Protein 9FZJ (pdb70)

Foldseek 3Di:
DDDPVLVVQLVQLVVLCVVQPPQQCPVLDPADAFDDDPDVVVVLLVVLCVLQQLPAWKKWFQDPVRDIDIGDQDHCPPDPSSCRCVRRVLSVLVSLLVSVLSSQCSRPLNVPDDPQQNLLLSLQQSVVLSLLSQLVQADLVQQWRCRNRMIIGRDQDCHDVNSCVQPSSVLSNVVVVLVDDPSLSSLLSLLSSLDLPGPRRDPSVSSVVSNVSSLVSNVVVCVVPPPDPVCVCVSVVSVVSSVSSSVVVVVSLVSQVSCCVVPNNNDPVRCSSSPNDVD

Secondary structure (DSSP, 8-state):
---HHHHHHHHHHHHHHHHH--TT-TT--S---PPP---HHHHHHHHHHHHHHTS-EEEEEE-TTS-EEEE-PPP--SSGGGGTTHHHHHHHHHHHHHHHHHHHHH-HHHHTS-HHHHHHHHHHHHHHHHHHHHHHTEETTTTEEEETTEEEEE-----HHHHTTSHHHHHHHHHHHT---HHHHHHHHHHHHT-TTSTT-S-HHHHHHHHHHHHHHHHHHHHHH--SGGGTTHHHHHHHHHHHHHHHHHHHHHHHHHHHHHS----HHHHHHHT----

Radius of gyration: 19.49 Å; Cα contacts (8 Å, |Δi|>4): 329; chains: 1; bounding box: 46×58×52 Å

Nearest PDB structures (foldseek):
  7ax9-assembly1_A  TM=1.001E+00  e=7.226E-38  Homo sapiens
  1nrl-assembly1_A  TM=9.934E-01  e=4.412E-37  Homo sapiens
  8eqz-assembly1_A  TM=9.849E-01  e=5.053E-37  Homo sapiens
  7rio-assembly1_A  TM=9.964E-01  e=2.693E-36  Homo sapiens
  6hty-assembly1_A  TM=9.890E-01  e=5.308E-36  Homo sapiens

Sequence (279 aa):
GLTEEQRMMIRELMDAQMKTFDDTTFSSHFKNFRLPGVLSREEAAKWSSQVRKDLCSLKVSLQLRGEDGSVWNNYKPPADSGGKEIFSLLPHMMADMSSTYMFKGIIISFAKVVISYFRDLPIIEDQISLLKGAAFELCCQLRFNTVFNAETGTTWECGRLSYCCLEDTGGFQQLLLEEPMLKFHYMMLKKLQLHEEEYVVLMQAISLFSPDRPGVLQHHRVVDQLQEQFAITLKSYIECNRPQPAHRFLFLKIMAMMLTELRRSSINAQHTQQRLLRIQDIHPFATPLMQELFGITGSS

B-factor: mean 32.37, std 12.22, range [14.48, 87.11]

Organism: Homo sapiens (NCBI:txid9606)

Solvent-accessible surface area: 14428 Å² total; per-residue (Å²): 102,30,78,112,72,24,123,66,17,15,86,38,0,54,50,0,13,135,123,23,24,40,80,81,11,73,144,16,80,156,43,108,85,18,69,131,228,126,209,72,76,53,60,72,65,44,68,0,72,137,3,25,70,60,49,69,13,25,2,57,31,74,28,113,125,61,58,79,183,99,50,149,15,50,77,65,88,44,23,62,51,34,5,34,19,20,38,1,50,2,26,5,29,15,49,9,8,119,16,1,30,49,0,0,115,46,0,30,49,0,136,118,10,58,100,106,1,18,81,17,0,14,90,13,0,1,25,3,0,2,26,0,4,22,0,37,21,4,41,28,160,79,6,14,28,79,0,32,126,13,17,12,47,27,44,119,90,87,39,98,85,67,38,42,137,19,58,8,10,60,4,2,76,96,0,64,126,31,141,20,68,103,49,0,12,0,0,0,0,0,4,4,0,0,6,13,93,13,115,54,20,140,74,101,94,70,0,61,65,26,40,97,72,0,12,69,1,0,92,23,21,10,116,57,67,22,116,89,111,81,36,154,129,4,31,114,93,0,54,63,13,14,97,70,0,78,68,6,14,58,72,26,31,96,20,21,66,74,7,31,91,28,54,103,27,11,15,110,42,10,44,111,13,26,61,41,135,60,153

Structure (mmCIF, N/CA/C/O backbone):
data_9FZJ
#
_entry.id   9FZJ
#
_cell.length_a   91.520
_cell.length_b   91.520
_cell.length_c   85.700
_cell.angle_alpha   90.000
_cell.angle_beta   90.000
_cell.angle_gamma   90.000
#
_symmetry.space_group_name_H-M   'P 43 21 2'
#
loop_
_entity.id
_entity.type
_entity.pdbx_description
1 polymer 'Nuclear receptor subfamily 1 group I member 2'
2 non-polymer 1,2-ETHANEDIOL
3 non-polymer GLYCEROL
4 non-polymer 'ISOPROPYL ALCOHOL'
5 non-polymer '[2-(3,5-DI-TERT-BUTYL-4-HYDROXY-PHENYL)-1-(DIETHOXY-PHOSPHORYL)-VINYL]-PHOSPHONIC ACID DIETHLYL ESTER'
6 water water
#
loop_
_atom_site.group_PDB
_atom_site.id
_atom_site.type_symbol
_atom_site.label_atom_id
_atom_site.label_alt_id
_atom_site.label_comp_id
_atom_site.label_asym_id
_atom_site.label_entity_id
_atom_site.label_seq_id
_atom_site.pdbx_PDB_ins_code
_atom_site.Cartn_x
_atom_site.Cartn_y
_atom_site.Cartn_z
_atom_site.occupancy
_atom_site.B_iso_or_equiv
_atom_site.auth_seq_id
_atom_site.auth_comp_id
_atom_site.auth_asym_id
_atom_site.auth_atom_id
_atom_site.pdbx_PDB_model_num
ATOM 1 N N . GLY A 1 24 ? -5.70509 43.54377 10.92176 1.000 54.23892 142 GLY A N 1
ATOM 2 C CA . GLY A 1 24 ? -5.83185 43.63599 12.36477 1.000 53.66019 142 GLY A CA 1
ATOM 3 C C . GLY A 1 24 ? -6.28433 45.01096 12.81182 1.000 49.50315 142 GLY A C 1
ATOM 4 O O . GLY A 1 24 ? -6.30891 45.31876 14.00432 1.000 48.71443 142 GLY A O 1
ATOM 5 N N . LEU A 1 25 ? -6.63384 45.84994 11.84093 1.000 42.03744 143 LEU A N 1
ATOM 6 C CA . LEU A 1 25 ? -7.17786 47.15918 12.15565 1.000 36.36612 143 LEU A CA 1
ATOM 7 C C . LEU A 1 25 ? -8.61659 47.02513 12.63300 1.000 32.87370 143 LEU A C 1
ATOM 8 O O . LEU A 1 25 ? -9.36136 46.15057 12.18726 1.000 41.90516 143 LEU A O 1
ATOM 13 N N . THR A 1 26 ? -9.01043 47.90409 13.54818 1.000 33.47626 144 THR A N 1
ATOM 14 C CA . THR A 1 26 ? -10.41527 47.95970 13.89976 1.000 38.47951 144 THR A CA 1
ATOM 15 C C . THR A 1 26 ? -11.22094 48.50099 12.71967 1.000 46.30597 144 THR A C 1
ATOM 16 O O . THR A 1 26 ? -10.67741 49.02395 11.73788 1.000 39.08908 144 THR A O 1
ATOM 20 N N . GLU A 1 27 ? -12.54247 48.35276 12.81098 1.000 45.12271 145 GLU A N 1
ATOM 21 C CA . GLU A 1 27 ? -13.39851 48.90755 11.77055 1.000 47.82561 145 GLU A CA 1
ATOM 22 C C . GLU A 1 27 ? -13.27778 50.42460 11.72117 1.000 40.78349 145 GLU A C 1
ATOM 23 O O . GLU A 1 27 ? -13.28963 51.02217 10.63855 1.000 43.05468 145 GLU A O 1
ATOM 29 N N . GLU A 1 28 ? -13.14351 51.06245 12.88383 1.000 36.03606 146 GLU A N 1
ATOM 30 C CA . GLU A 1 28 ? -12.99497 52.51114 12.91272 1.000 41.07226 146 GLU A CA 1
ATOM 31 C C . GLU A 1 28 ? -11.67211 52.93780 12.29009 1.000 36.27760 146 GLU A C 1
ATOM 32 O O . GLU A 1 28 ? -11.61437 53.95699 11.59426 1.000 36.20124 146 GLU A O 1
ATOM 34 N N . GLN A 1 29 ? -10.60123 52.17403 12.52960 1.000 32.28940 147 GLN A N 1
ATOM 35 C CA . GLN A 1 29 ? -9.31516 52.49961 11.90996 1.000 29.47450 147 GLN A CA 1
ATOM 36 C C . GLN A 1 29 ? -9.36936 52.30655 10.40071 1.000 33.83051 147 GLN A C 1
ATOM 37 O O . GLN A 1 29 ? -8.79962 53.10576 9.64435 1.000 25.57560 147 GLN A O 1
ATOM 43 N N . ARG A 1 30 ? -10.04430 51.25060 9.94166 1.000 32.32911 148 ARG A N 1
ATOM 44 C CA . ARG A 1 30 ? -10.17518 51.03729 8.50435 1.000 31.63360 148 ARG A CA 1
ATOM 45 C C . ARG A 1 30 ? -10.97808 52.15693 7.85907 1.000 27.78814 148 ARG A C 1
ATOM 46 O O . ARG A 1 30 ? -10.61172 52.65878 6.78590 1.000 27.44398 148 ARG A O 1
ATOM 54 N N . MET A 1 31 ? -12.06623 52.57401 8.50866 1.000 32.19138 149 MET A N 1
ATOM 55 C CA A MET A 1 31 ? -12.86133 53.68747 8.00405 1.000 33.36608 149 MET A CA 1
ATOM 56 C C . MET A 1 31 ? -12.03834 54.97060 7.96135 1.000 28.82716 149 MET A C 1
ATOM 57 O O . MET A 1 31 ? -12.12241 55.74570 7.00167 1.000 29.68094 149 MET A O 1
ATOM 60 N N . MET A 1 32 ? -11.20493 55.18478 8.98099 1.000 27.39314 150 MET A N 1
ATOM 61 C CA . MET A 1 32 ? -10.37478 56.38136 9.05234 1.000 27.36950 150 MET A CA 1
ATOM 62 C C . MET A 1 32 ? -9.38180 56.44925 7.89148 1.000 23.79956 150 MET A C 1
ATOM 63 O O . MET A 1 32 ? -9.22470 57.50606 7.25947 1.000 22.77096 150 MET A O 1
ATOM 68 N N . ILE A 1 33 ? -8.69420 55.34209 7.60630 1.000 23.27199 151 ILE A N 1
ATOM 69 C CA . ILE A 1 33 ? -7.77861 55.31009 6.46559 1.000 20.33662 151 ILE A CA 1
ATOM 70 C C . ILE A 1 33 ? -8.54790 55.51752 5.17342 1.000 20.89645 151 ILE A C 1
ATOM 71 O O . ILE A 1 33 ? -8.10290 56.24116 4.27775 1.000 22.49976 151 ILE A O 1
ATOM 76 N N . ARG A 1 34 ? -9.71932 54.88969 5.06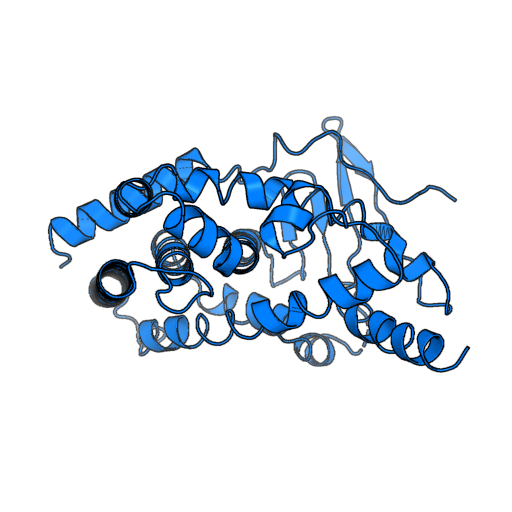229 1.000 23.08118 152 ARG A N 1
ATOM 77 C CA A ARG A 1 34 ? -10.53255 55.05765 3.86353 1.000 25.45487 152 ARG A CA 1
ATOM 78 C C . ARG A 1 34 ? -10.86830 56.51937 3.63525 1.000 21.86051 152 ARG A C 1
ATOM 79 O O . ARG A 1 34 ? -10.76730 57.01519 2.50660 1.000 24.19598 152 ARG A O 1
ATOM 82 N N . GLU A 1 35 ? -11.27066 57.22957 4.69368 1.000 22.33029 153 GLU A N 1
ATOM 83 C CA . GLU A 1 35 ? -11.64958 58.62582 4.51999 1.000 21.73305 153 GLU A CA 1
ATOM 84 C C . GLU A 1 35 ? -10.45320 59.47621 4.11810 1.000 22.26837 153 GLU A C 1
ATOM 85 O O . GLU A 1 35 ? -10.56312 60.34902 3.24421 1.000 22.26317 153 GLU A O 1
ATOM 91 N N . LEU A 1 36 ? -9.30306 59.24145 4.75264 1.000 21.47512 154 LEU A N 1
ATOM 92 C CA . LEU A 1 36 ? -8.10323 59.98680 4.39340 1.000 18.86230 154 LEU A CA 1
ATOM 93 C C . LEU A 1 36 ? -7.67771 59.70870 2.95610 1.000 18.69526 154 LEU A C 1
ATOM 94 O O . LEU A 1 36 ? -7.27116 60.63355 2.23791 1.000 19.43133 154 LEU A O 1
ATOM 99 N N . MET A 1 37 ? -7.71427 58.43425 2.53379 1.000 19.35748 155 MET A N 1
ATOM 100 C CA . MET A 1 37 ? -7.30544 58.09049 1.17360 1.000 17.37974 155 MET A CA 1
ATOM 101 C C . MET A 1 37 ? -8.27257 58.66898 0.15355 1.000 18.96631 155 MET A C 1
ATOM 102 O O . MET A 1 37 ? -7.85191 59.12393 -0.91757 1.000 19.64818 155 MET A O 1
ATOM 107 N N . ASP A 1 38 ? -9.56856 58.68446 0.48643 1.000 20.20785 156 ASP A N 1
ATOM 108 C CA . ASP A 1 38 ? -10.55231 59.34099 -0.36894 1.000 20.12858 156 ASP A CA 1
ATOM 109 C C . ASP A 1 38 ? -10.22692 60.81890 -0.53191 1.000 20.88233 156 ASP A C 1
ATOM 110 O O . ASP A 1 38 ? -10.25139 61.35822 -1.65064 1.000 21.11340 156 ASP A O 1
ATOM 115 N N . ALA A 1 39 ? -9.93617 61.49400 0.58604 1.000 20.98791 157 ALA A N 1
ATOM 116 C CA . ALA A 1 39 ? -9.60182 62.91023 0.54596 1.000 20.11346 157 ALA A CA 1
ATOM 117 C C . ALA A 1 39 ? -8.35854 63.15720 -0.29406 1.000 20.94237 157 ALA A C 1
ATOM 118 O O . ALA A 1 39 ? -8.32004 64.09647 -1.09630 1.000 20.31630 157 ALA A O 1
ATOM 120 N N . GLN A 1 40 ? -7.33660 62.31352 -0.13015 1.000 19.84737 158 GLN A N 1
ATOM 121 C CA . GLN A 1 40 ? -6.11598 62.44647 -0.91594 1.000 18.87880 158 GLN A CA 1
ATOM 122 C C . GLN A 1 40 ? -6.39819 62.27784 -2.40958 1.000 19.23304 158 GLN A C 1
ATOM 123 O O . GLN A 1 40 ? -5.94000 63.07978 -3.23466 1.000 19.71340 158 GLN A O 1
ATOM 129 N N . MET A 1 41 ? -7.13932 61.22030 -2.77029 1.000 18.91839 159 MET A N 1
ATOM 130 C CA . MET A 1 41 ? -7.45867 60.94839 -4.17118 1.000 19.42879 159 MET A CA 1
ATOM 131 C C . MET A 1 41 ? -8.21007 62.11835 -4.79361 1.000 17.78475 159 MET A C 1
ATOM 132 O O . MET A 1 41 ? -7.98399 62.47201 -5.96320 1.000 20.71581 159 MET A O 1
ATOM 137 N N . LYS A 1 42 ? -9.11600 62.72778 -4.02773 1.000 19.49749 160 LYS A N 1
ATOM 138 C CA . LYS A 1 42 ? -9.95243 63.79687 -4.55764 1.000 17.73677 160 LYS A CA 1
ATOM 139 C C . LYS A 1 42 ? -9.21269 65.11562 -4.70490 1.000 19.71873 160 LYS A C 1
ATOM 140 O O . LYS A 1 42 ? -9.63594 65.95818 -5.50395 1.000 23.96392 160 LYS A O 1
ATOM 146 N N . THR A 1 43 ? -8.11118 65.31584 -3.97441 1.000 18.81935 161 THR A N 1
ATOM 147 C CA . THR A 1 43 ? -7.53991 66.64362 -3.85238 1.000 18.14166 161 THR A CA 1
ATOM 148 C C . THR A 1 43 ? -6.06473 66.73410 -4.19665 1.000 18.22473 161 THR A C 1
ATOM 149 O O . THR A 1 43 ? -5.50780 67.83377 -4.11277 1.000 21.04358 161 THR A O 1
ATOM 153 N N . PHE A 1 44 ? -5.42562 65.63363 -4.57276 1.000 18.62083 162 PHE A N 1
ATOM 154 C CA . PHE A 1 44 ? -4.00635 65.63557 -4.94263 1.000 20.12911 162 PHE A CA 1
ATOM 155 C C . PHE A 1 44 ? -3.95142 65.32951 -6.43471 1.000 20.20708 162 PHE A C 1
ATOM 156 O O . PHE A 1 44 ? -4.08962 64.17920 -6.84972 1.000 22.64505 162 PHE A O 1
ATOM 164 N N . ASP A 1 45 ? -3.76835 66.37605 -7.23253 1.000 24.40671 163 ASP A N 1
ATOM 165 C CA A ASP A 1 45 ? -3.55409 66.28779 -8.67169 0.636 29.97120 163 ASP A CA 1
ATOM 166 C CA B ASP A 1 45 ? -3.57173 66.16843 -8.66826 0.364 29.88728 163 ASP A CA 1
ATOM 167 C C . ASP A 1 45 ? -2.10931 65.83530 -8.89473 1.000 20.92372 163 ASP A C 1
ATOM 168 O O . ASP A 1 45 ? -1.22766 66.68729 -8.99364 1.000 23.77741 163 ASP A O 1
ATOM 177 N N . THR A 1 46 ? -1.86155 64.52503 -8.96813 1.000 22.56097 164 THR A N 1
ATOM 178 C CA . THR A 1 46 ? -0.48883 64.03824 -8.98660 1.000 23.51582 164 THR A CA 1
ATOM 179 C C . THR A 1 46 ? 0.20925 64.30963 -10.30692 1.000 22.91589 164 THR A C 1
ATOM 180 O O . THR A 1 46 ? 1.44079 64.22120 -10.36157 1.000 27.79365 164 THR A O 1
ATOM 184 N N . THR A 1 47 ? -0.54092 64.61741 -11.36249 1.000 22.02975 165 THR A N 1
ATOM 185 C CA . THR A 1 47 ? 0.05027 65.01821 -12.63445 1.000 21.26324 165 THR A CA 1
ATOM 186 C C . THR A 1 47 ? 0.19795 66.52159 -12.76855 1.000 24.38240 165 THR A C 1
ATOM 187 O O . THR A 1 47 ? 0.73245 66.98316 -13.78657 1.000 26.19942 165 THR A O 1
ATOM 191 N N . PHE A 1 48 ? -0.28666 67.29461 -11.79465 1.000 22.46240 166 PHE A N 1
ATOM 192 C CA . PHE A 1 48 ? -0.19143 68.75078 -11.82976 1.000 21.90286 166 PHE A CA 1
ATOM 193 C C . PHE A 1 48 ? -0.84257 69.32155 -13.08732 1.000 24.04975 166 PHE A C 1
ATOM 194 O O . PHE A 1 48 ? -0.45229 70.39065 -13.56792 1.000 23.97455 166 PHE A O 1
ATOM 202 N N . SER A 1 49 ? -1.86460 68.62647 -13.59941 1.000 23.90950 167 SER A N 1
ATOM 203 C CA A SER A 1 49 ? -2.46832 69.01452 -14.87219 0.598 27.95125 167 SER A CA 1
ATOM 204 C CA B SER A 1 49 ? -2.46266 69.01583 -14.87350 0.402 27.95742 167 SER A CA 1
ATOM 205 C C . SER A 1 49 ? -3.13392 70.37991 -14.80215 1.000 28.33584 167 SER A C 1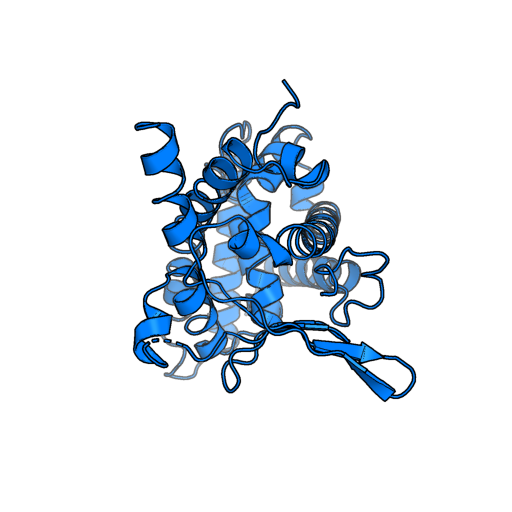
ATOM 206 O O . SER A 1 49 ? -3.21458 71.08091 -15.81988 1.000 31.54341 167 SER A O 1
ATOM 211 N N . HIS A 1 50 ? -3.63320 70.77383 -13.63163 1.000 24.56735 168 HIS A N 1
ATOM 212 C CA . HIS A 1 50 ? -4.34442 72.03793 -13.49676 1.000 29.23041 168 HIS A CA 1
ATOM 213 C C . HIS A 1 50 ? -3.48862 73.14864 -12.91418 1.000 29.02523 168 HIS A C 1
ATOM 214 O O . HIS A 1 50 ? -4.02432 74.19940 -12.55328 1.000 32.90959 168 HIS A O 1
ATOM 221 N N . PHE A 1 51 ? -2.17668 72.95306 -12.82034 1.000 25.22271 169 PHE A N 1
ATOM 222 C CA . PHE A 1 51 ? -1.25872 74.02414 -12.44998 1.000 23.71090 169 PHE A CA 1
ATOM 223 C C . PHE A 1 51 ? -0.90355 74.77276 -13.72451 1.000 28.43858 169 PHE A C 1
ATOM 224 O O . PHE A 1 51 ? -0.14234 74.26720 -14.55799 1.000 28.59428 169 PHE A O 1
ATOM 232 N N . LYS A 1 52 ? -1.45964 75.97104 -13.87856 1.000 32.72824 170 LYS A N 1
ATOM 233 C CA . LYS A 1 52 ? -1.31715 76.74044 -15.10548 1.000 35.90107 170 LYS A CA 1
ATOM 234 C C . LYS A 1 52 ? -1.17291 78.21490 -14.76522 1.000 31.71287 170 LYS A C 1
ATOM 235 O O . LYS A 1 52 ? -1.36105 78.63673 -13.61680 1.000 36.92787 170 LYS A O 1
ATOM 238 N N . ASN A 1 53 ? -0.82704 78.99466 -15.79150 1.000 36.17232 171 ASN A N 1
ATOM 239 C CA . ASN A 1 53 ? -0.75023 80.45381 -15.70934 1.000 42.37469 171 ASN A CA 1
ATOM 240 C C . ASN A 1 53 ? 0.20661 80.91091 -14.61708 1.000 36.90981 171 ASN A C 1
ATOM 241 O O . ASN A 1 53 ? 0.00363 81.94738 -13.97886 1.000 38.46918 171 ASN A O 1
ATOM 246 N N . PHE A 1 54 ? 1.25525 80.13738 -14.39150 1.000 27.42112 172 PHE A N 1
ATOM 247 C CA . PHE A 1 54 ? 2.24078 80.49324 -13.38800 1.000 22.56012 172 PHE A CA 1
ATOM 248 C C . PHE A 1 54 ? 3.29742 81.41418 -13.98846 1.000 24.60208 172 PHE A C 1
ATOM 249 O O . PHE A 1 54 ? 3.49632 81.46899 -15.20513 1.000 28.41840 172 PHE A O 1
ATOM 257 N N . ARG A 1 55 ? 3.97803 82.13651 -13.11178 1.000 22.70438 173 ARG A N 1
ATOM 258 C CA . ARG A 1 55 ? 5.06655 82.99170 -13.54439 1.000 24.66946 173 ARG A CA 1
ATOM 259 C C . ARG A 1 55 ? 6.33922 82.18259 -13.78259 1.000 27.22080 173 ARG A C 1
ATOM 260 O O . ARG A 1 55 ? 6.52781 81.08924 -13.24687 1.000 24.44077 173 ARG A O 1
ATOM 268 N N . LEU A 1 56 ? 7.21679 82.73037 -14.60725 1.000 25.40317 174 LEU A N 1
ATOM 269 C CA . LEU A 1 56 ? 8.49537 82.11038 -14.90642 1.000 25.50537 174 LEU A CA 1
ATOM 270 C C . LEU A 1 56 ? 9.59290 83.16267 -14.84918 1.000 29.41206 174 LEU A C 1
ATOM 271 O O . LEU A 1 56 ? 9.32639 84.36024 -14.99582 1.000 31.36447 174 LEU A O 1
ATOM 276 N N . PRO A 1 57 ? 10.83077 82.74654 -14.59826 1.000 25.04763 175 PRO A N 1
ATOM 277 C CA . PRO A 1 57 ? 11.93325 83.71423 -14.57227 1.000 29.63576 175 PRO A CA 1
ATOM 278 C C . PRO A 1 57 ? 12.04886 84.45318 -15.89435 1.000 40.06854 175 PRO A C 1
ATOM 279 O O . PRO A 1 57 ? 11.74749 83.91637 -16.96533 1.000 34.82228 175 PRO A O 1
ATOM 283 N N . GLY A 1 58 ? 12.48018 85.70878 -15.80194 1.000 42.15603 176 GLY A N 1
ATOM 284 C CA . GLY A 1 58 ? 12.63537 86.52320 -16.98715 1.000 46.20601 176 GLY A CA 1
ATOM 285 C C . GLY A 1 58 ? 13.63058 85.92998 -17.96275 1.000 43.45967 176 GLY A C 1
ATOM 286 O O . GLY A 1 58 ? 14.51468 85.14205 -17.60801 1.000 37.26003 176 GLY A O 1
ATOM 287 N N . VAL A 1 59 ? 13.45548 86.30696 -19.21647 1.000 48.63887 177 VAL A N 1
ATOM 288 C CA . VAL A 1 59 ? 14.38198 85.96394 -20.28647 1.000 51.66530 177 VAL A CA 1
ATOM 289 C C . VAL A 1 59 ? 15.39161 87.09380 -20.43077 1.000 52.83378 177 VAL A C 1
ATOM 290 O O . VAL A 1 59 ? 15.04472 88.27522 -20.30393 1.000 52.88688 177 VAL A O 1
ATOM 294 N N . LEU A 1 60 ? 16.64795 86.72613 -20.67824 1.000 51.07498 178 LEU A N 1
ATOM 295 C CA . LEU A 1 60 ? 17.75475 87.67799 -20.81781 1.000 49.61498 178 LEU A CA 1
ATOM 296 C C . LEU A 1 60 ? 17.85910 88.62834 -19.62592 1.000 58.26702 178 LEU A C 1
ATOM 297 O O . LEU A 1 60 ? 18.07071 89.82850 -19.80005 1.000 49.04805 178 LEU A O 1
ATOM 302 N N . SER A 1 74 ? 23.93295 100.26601 3.68573 1.000 62.77103 192 SER A N 1
ATOM 303 C CA . SER A 1 74 ? 23.47131 100.30419 5.07092 1.000 73.27649 192 SER A CA 1
ATOM 304 C C . SER A 1 74 ? 24.25014 99.31399 5.94116 1.000 77.18248 192 SER A C 1
ATOM 305 O O . SER A 1 74 ? 25.30935 98.82553 5.54250 1.000 79.90150 192 SER A O 1
ATOM 308 N N . ARG A 1 75 ? 23.72434 99.02880 7.13404 1.000 68.08627 193 ARG A N 1
ATOM 309 C CA . ARG A 1 75 ? 24.35620 98.08060 8.04617 1.000 66.77841 193 ARG A CA 1
ATOM 310 C C . ARG A 1 75 ? 23.34566 97.04508 8.52074 1.000 65.70032 193 ARG A C 1
ATOM 311 O O . ARG A 1 75 ? 23.57707 95.83675 8.39970 1.000 62.93232 193 ARG A O 1
ATOM 315 N N . GLU A 1 76 ? 22.22827 97.51248 9.08006 1.000 63.96897 194 GLU A N 1
ATOM 316 C CA . GLU A 1 76 ? 21.13523 96.60524 9.40859 1.000 64.40034 194 GLU A CA 1
ATOM 317 C C . GLU A 1 76 ? 20.63851 95.89179 8.15728 1.000 63.55863 194 GLU A C 1
ATOM 318 O O . GLU A 1 76 ? 20.48904 94.66417 8.14291 1.000 59.40309 194 GLU A O 1
ATOM 320 N N . GLU A 1 77 ? 20.40840 96.65042 7.08198 1.000 64.66802 195 GLU A N 1
ATOM 321 C CA . GLU A 1 77 ? 19.89627 96.06528 5.84801 1.000 65.57471 195 GLU A CA 1
ATOM 322 C C . GLU A 1 77 ? 20.91031 95.13638 5.19032 1.000 63.00330 195 GLU A C 1
ATOM 323 O O . GLU A 1 77 ? 20.52194 94.12286 4.59977 1.000 58.15758 195 GLU A O 1
ATOM 329 N N . ALA A 1 78 ? 22.20428 95.45222 5.27903 1.000 59.13569 196 ALA A N 1
ATOM 330 C CA . ALA A 1 78 ? 23.20315 94.57787 4.67433 1.000 56.57889 196 ALA A CA 1
ATOM 331 C C . ALA A 1 78 ? 23.30344 93.25075 5.41314 1.000 56.76279 196 ALA A C 1
ATOM 332 O O . ALA A 1 78 ? 23.57654 92.21658 4.79205 1.000 53.29395 196 ALA A O 1
ATOM 334 N N . ALA A 1 79 ? 23.09278 93.25827 6.73292 1.000 56.27285 197 ALA A N 1
ATOM 335 C CA . ALA A 1 79 ? 23.05006 92.00574 7.48008 1.000 51.81983 197 ALA A CA 1
ATOM 336 C C . ALA A 1 79 ? 21.81488 91.18947 7.12408 1.000 47.71317 197 ALA A C 1
ATOM 337 O O . ALA A 1 79 ? 21.87232 89.95409 7.11314 1.000 46.57772 197 ALA A O 1
ATOM 339 N N . LYS A 1 80 ? 20.69412 91.85839 6.84286 1.000 47.62295 198 LYS A N 1
ATOM 340 C CA . LYS A 1 80 ? 19.50165 91.14543 6.39955 1.000 49.97773 198 LYS A CA 1
ATOM 341 C C . LYS A 1 80 ? 19.74165 90.46516 5.05916 1.000 48.98392 198 LYS A C 1
ATOM 342 O O . LYS A 1 80 ? 19.34492 89.31042 4.85962 1.000 40.00851 198 LYS A O 1
ATOM 348 N N . TRP A 1 81 ? 20.40579 91.16148 4.13391 1.000 45.74799 199 TRP A N 1
ATOM 349 C CA . TRP A 1 81 ? 20.69347 90.57411 2.82978 1.000 43.78029 199 TRP A CA 1
ATOM 350 C C . TRP A 1 81 ? 21.63905 89.38919 2.94888 1.000 39.50837 199 TRP A C 1
ATOM 351 O O . TRP A 1 81 ? 21.47886 88.39106 2.23874 1.000 35.96902 199 TRP A O 1
ATOM 362 N N . SER A 1 82 ? 22.63425 89.47438 3.83288 1.000 36.32453 200 SER A N 1
ATOM 363 C CA A SER A 1 82 ? 23.55086 88.35287 4.00541 0.351 40.66691 200 SER A CA 1
ATOM 364 C CA B SER A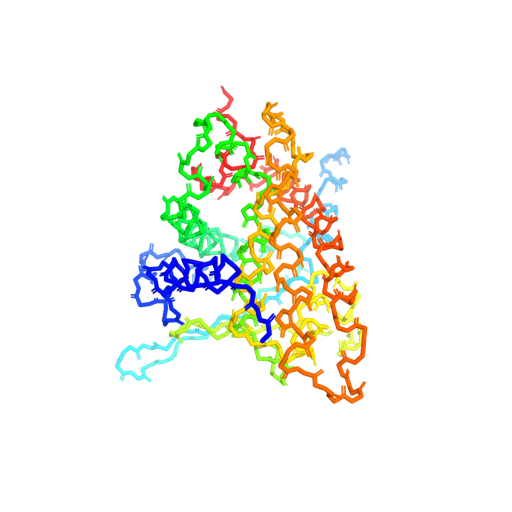 1 82 ? 23.55056 88.35178 4.00429 0.649 40.60824 200 SER A CA 1
ATOM 365 C C . SER A 1 82 ? 22.82008 87.12374 4.53131 1.000 41.32199 200 SER A C 1
ATOM 366 O O . SER A 1 82 ? 23.12740 85.99263 4.13921 1.000 36.79431 200 SER A O 1
ATOM 371 N N . GLN A 1 83 ? 21.84889 87.32279 5.42193 1.000 38.56802 201 GLN A N 1
ATOM 372 C CA . GLN A 1 83 ? 21.10404 86.17642 5.92924 1.000 33.74301 201 GLN A CA 1
ATOM 373 C C . GLN A 1 83 ? 20.19753 85.59975 4.84952 1.000 34.14941 201 GLN A C 1
ATOM 374 O O . GLN A 1 83 ? 20.12301 84.37700 4.68464 1.000 33.14685 201 GLN A O 1
ATOM 380 N N . VAL A 1 84 ? 19.53265 86.46369 4.08355 1.000 34.43627 202 VAL A N 1
ATOM 381 C CA . VAL A 1 84 ? 18.64341 85.98600 3.02451 1.000 27.72733 202 VAL A CA 1
ATOM 382 C C . VAL A 1 84 ? 19.42274 85.19836 1.97621 1.000 38.90590 202 VAL A C 1
ATOM 383 O O . VAL A 1 84 ? 18.91847 84.22069 1.40978 1.000 32.80487 202 VAL A O 1
ATOM 387 N N . ARG A 1 85 ? 20.66419 85.60643 1.69495 1.000 31.89652 203 ARG A N 1
ATOM 388 C CA . ARG A 1 85 ? 21.48788 84.81862 0.78564 1.000 29.12187 203 ARG A CA 1
ATOM 389 C C . ARG A 1 85 ? 21.71271 83.41602 1.33784 1.000 32.12073 203 ARG A C 1
ATOM 390 O O . ARG A 1 85 ? 21.65034 82.42944 0.59527 1.000 35.07944 203 ARG A O 1
ATOM 398 N N . LYS A 1 86 ? 21.94967 83.30518 2.64717 1.000 34.66981 204 LYS A N 1
ATOM 399 C CA . LYS A 1 86 ? 22.11769 81.99085 3.25776 1.000 33.44789 204 LYS A CA 1
ATOM 400 C C . LYS A 1 86 ? 20.80812 81.21203 3.27314 1.000 34.52976 204 LYS A C 1
ATOM 401 O O . LYS A 1 86 ? 20.82290 79.97705 3.19409 1.000 35.22207 204 LYS A O 1
ATOM 407 N N . ASP A 1 87 ? 19.67581 81.91338 3.37775 1.000 32.52808 205 ASP A N 1
ATOM 408 C CA . ASP A 1 87 ? 18.37698 81.24927 3.37684 1.000 28.45578 205 ASP A CA 1
ATOM 409 C C . ASP A 1 87 ? 18.07295 80.57768 2.04528 1.000 34.06374 205 ASP A C 1
ATOM 410 O O . ASP A 1 87 ? 17.26505 79.64342 2.01155 1.000 32.31015 205 ASP A O 1
ATOM 415 N N . LEU A 1 88 ? 18.70913 81.02087 0.95319 1.000 29.92448 206 LEU A N 1
ATOM 416 C CA . LEU A 1 88 ? 18.36963 80.56717 -0.38862 1.000 29.18529 206 LEU A CA 1
ATOM 417 C C . LEU A 1 88 ? 19.46759 79.79230 -1.09733 1.000 35.19430 206 LEU A C 1
ATOM 418 O O . LEU A 1 88 ? 19.15328 79.01491 -2.00764 1.000 33.17230 206 LEU A O 1
ATOM 423 N N . CYS A 1 89 ? 20.73421 79.96015 -0.70905 1.000 34.97299 207 CYS A N 1
ATOM 424 C CA . CYS A 1 89 ? 21.82559 79.50730 -1.56929 1.000 37.18868 207 CYS A CA 1
ATOM 425 C C . CYS A 1 89 ? 21.89709 77.98909 -1.67325 1.000 43.61444 207 CYS A C 1
ATOM 426 O O . CYS A 1 89 ? 22.38986 77.46774 -2.67964 1.000 37.14225 207 CYS A O 1
ATOM 429 N N . SER A 1 90 ? 21.42144 77.26133 -0.66388 1.000 37.50358 208 SER A N 1
ATOM 430 C CA . SER A 1 90 ? 21.46955 75.80549 -0.69108 1.000 41.31282 208 SER A CA 1
ATOM 431 C C . SER A 1 90 ? 20.14288 75.18448 -1.09800 1.000 38.86982 208 SER A C 1
ATOM 432 O O . SER A 1 90 ? 19.98738 73.96432 -0.99236 1.000 40.82146 208 SER A O 1
ATOM 435 N N . LEU A 1 91 ? 19.19615 75.99291 -1.57983 1.000 31.98111 209 LEU A N 1
ATOM 436 C CA . LEU A 1 91 ? 17.88552 75.52616 -2.01811 1.000 30.66355 209 LEU A CA 1
ATOM 437 C C . LEU A 1 91 ? 17.68044 75.68202 -3.52085 1.000 34.46532 209 LEU A C 1
ATOM 438 O O . LEU A 1 91 ? 16.54062 75.62229 -3.99373 1.000 33.66232 209 LEU A O 1
ATOM 443 N N . LYS A 1 92 ? 18.75654 75.87582 -4.28083 1.000 34.55334 210 LYS A N 1
ATOM 444 C CA . LYS A 1 92 ? 18.62856 76.18721 -5.69966 1.000 34.52549 210 LYS A CA 1
ATOM 445 C C . LYS A 1 92 ? 18.22650 74.95820 -6.50687 1.000 31.01456 210 LYS A C 1
ATOM 446 O O . LYS A 1 92 ? 18.72153 73.85219 -6.27203 1.000 30.27892 210 LYS A O 1
ATOM 452 N N . VAL A 1 93 ? 17.32537 75.16494 -7.47515 1.000 29.63464 211 VAL A N 1
ATOM 453 C CA . VAL A 1 93 ? 16.93736 74.13261 -8.42983 1.000 24.10128 211 VAL A CA 1
ATOM 454 C C . VAL A 1 93 ? 16.89441 74.73063 -9.82636 1.000 24.41208 211 VAL A C 1
ATOM 455 O O . VAL A 1 93 ? 16.62922 75.92106 -10.00923 1.000 27.69870 211 VAL A O 1
ATOM 459 N N . SER A 1 94 ? 17.14489 73.88172 -10.80737 1.000 23.32345 212 SER A N 1
ATOM 460 C CA . SER A 1 94 ? 16.81985 74.17518 -12.18964 1.000 28.54002 212 SER A CA 1
ATOM 461 C C . SER A 1 94 ? 15.39210 73.73445 -12.47088 1.000 30.03613 212 SER A C 1
ATOM 462 O O . SER A 1 94 ? 14.80655 72.92662 -11.74441 1.000 26.60833 212 SER A O 1
ATOM 465 N N . LEU A 1 95 ? 14.83619 74.25763 -13.55552 1.000 23.41585 213 LEU A N 1
ATOM 466 C CA . LEU A 1 95 ? 13.44214 74.02827 -13.88640 1.000 23.14696 213 LEU A CA 1
ATOM 467 C C . LEU A 1 95 ? 13.36634 73.49883 -15.31113 1.000 30.18310 213 LEU A C 1
ATOM 468 O O . LEU A 1 95 ? 14.03630 74.02713 -16.20742 1.000 29.19483 213 LEU A O 1
ATOM 473 N N . GLN A 1 96 ? 12.57916 72.44715 -15.51904 1.000 22.75302 214 GLN A N 1
ATOM 474 C CA . GLN A 1 96 ? 12.31515 71.93287 -16.85521 1.000 26.46538 214 GLN A CA 1
ATOM 475 C C . GLN A 1 96 ? 10.81171 71.90194 -17.08733 1.000 25.37191 214 GLN A C 1
ATOM 476 O O . GLN A 1 96 ? 10.05678 71.46274 -16.21086 1.000 25.90663 214 GLN A O 1
ATOM 482 N N . LEU A 1 97 ? 10.37417 72.39071 -18.25319 1.000 23.16205 215 LEU A N 1
ATOM 483 C CA A LEU A 1 97 ? 8.96713 72.35356 -18.64975 0.881 23.03808 215 LEU A CA 1
ATOM 484 C C . LEU A 1 97 ? 8.83106 71.58715 -19.95226 1.000 30.73983 215 LEU A C 1
ATOM 485 O O . LEU A 1 97 ? 9.35729 72.01574 -20.99201 1.000 25.47006 215 LEU A O 1
ATOM 490 N N . ARG A 1 98 ? 8.08947 70.48652 -19.91043 1.000 24.94416 216 ARG A N 1
ATOM 491 C CA A ARG A 1 98 ? 7.88108 69.64440 -21.07884 0.858 23.22145 216 ARG A CA 1
ATOM 492 C C . ARG A 1 98 ? 6.54420 69.99900 -21.71055 1.000 36.28989 216 ARG A C 1
ATOM 493 O O . ARG A 1 98 ? 5.49279 69.83591 -21.08057 1.000 39.81420 216 ARG A O 1
ATOM 501 N N . GLY A 1 99 ? 6.57866 70.47189 -22.95505 1.000 28.94186 217 GLY A N 1
ATOM 502 C CA . GLY A 1 99 ? 5.35717 70.88695 -23.60332 1.000 32.96067 217 GLY A CA 1
ATOM 503 C C . GLY A 1 99 ? 4.53591 69.70639 -24.08645 1.000 32.62834 217 GLY A C 1
ATOM 504 O O . GLY A 1 99 ? 5.05157 68.61986 -24.34723 1.000 32.30524 217 GLY A O 1
ATOM 505 N N . GLU A 1 100 ? 3.22472 69.93312 -24.19848 1.000 41.65642 218 GLU A N 1
ATOM 506 C CA . GLU A 1 100 ? 2.35340 68.91296 -24.77107 1.000 48.72316 218 GLU A CA 1
ATOM 507 C C . GLU A 1 100 ? 2.80734 68.52111 -26.17287 1.000 53.58601 218 GLU A C 1
ATOM 508 O O . GLU A 1 100 ? 2.62892 67.36978 -26.58640 1.000 47.11916 218 GLU A O 1
ATOM 511 N N . ASP A 1 101 ? 3.41672 69.45125 -26.90603 1.000 48.53733 219 ASP A N 1
ATOM 512 C CA . ASP A 1 101 ? 3.87785 69.16851 -28.25803 1.000 41.99362 219 ASP A CA 1
ATOM 513 C C . ASP A 1 101 ? 5.19024 68.39771 -28.30009 1.000 44.72691 219 ASP A C 1
ATOM 514 O O . ASP A 1 101 ? 5.62568 68.01973 -29.38995 1.000 50.66767 219 ASP A O 1
ATOM 519 N N . GLY A 1 102 ? 5.81962 68.12837 -27.15933 1.000 37.95752 220 GLY A N 1
ATOM 520 C CA . GLY A 1 102 ? 7.11199 67.47646 -27.14864 1.000 37.99737 220 GLY A CA 1
ATOM 521 C C . GLY A 1 102 ? 8.28743 68.42454 -27.06847 1.000 32.27592 220 GLY A C 1
ATOM 522 O O . GLY A 1 102 ? 9.43278 67.96522 -26.98165 1.000 35.85309 220 GLY A O 1
ATOM 523 N N . SER A 1 103 ? 8.03884 69.72689 -27.07766 1.000 29.87479 221 SER A N 1
ATOM 524 C CA . SER A 1 103 ? 9.11809 70.67342 -26.85614 1.000 29.47718 221 SER A CA 1
ATOM 525 C C . SER A 1 103 ? 9.55123 70.64324 -25.39255 1.000 29.59513 221 SER A C 1
ATOM 526 O O . SER A 1 103 ? 8.81970 70.18309 -24.50867 1.000 28.69692 221 SER A O 1
ATOM 529 N N . VAL A 1 104 ? 10.76490 71.12377 -25.13711 1.000 23.97234 222 VAL A N 1
ATOM 530 C CA . VAL A 1 104 ? 11.31029 71.17998 -23.78332 1.000 27.05410 222 VAL A CA 1
ATOM 531 C C . VAL A 1 104 ? 11.96378 72.53301 -23.54799 1.000 27.82637 222 VAL A C 1
ATOM 532 O O . VAL A 1 104 ? 12.85545 72.93607 -24.30397 1.000 26.53226 222 VAL A O 1
ATOM 536 N N . TRP A 1 105 ? 11.53821 73.21857 -22.48693 1.000 23.29832 223 TRP A N 1
ATOM 537 C CA . TRP A 1 105 ? 12.22799 74.38944 -21.96877 1.000 22.77158 223 TRP A CA 1
ATOM 538 C C . TRP A 1 105 ? 12.99459 74.01852 -20.70916 1.000 31.30666 223 TRP A C 1
ATOM 539 O O . TRP A 1 105 ? 12.45218 73.34525 -19.82541 1.000 26.84331 223 TRP A O 1
ATOM 550 N N . ASN A 1 106 ? 14.23723 74.49294 -20.60393 1.000 23.22614 224 ASN A N 1
ATOM 551 C CA A ASN A 1 106 ? 15.06589 74.28134 -19.41732 0.552 25.59232 224 ASN A CA 1
ATOM 552 C CA B ASN A 1 106 ? 15.03242 74.28889 -19.40467 0.448 25.64403 224 ASN A CA 1
ATOM 553 C C . ASN A 1 106 ? 15.58126 75.61960 -18.90680 1.000 30.40072 224 ASN A C 1
ATOM 554 O O . ASN A 1 106 ? 16.07696 76.43387 -19.69309 1.000 25.00913 224 ASN A O 1
ATOM 563 N N . TYR A 1 107 ? 15.48793 75.84049 -17.59013 1.000 20.92377 225 TYR A N 1
ATOM 564 C CA . TYR A 1 107 ? 15.99742 77.06189 -16.96335 1.000 22.59566 225 TYR A CA 1
ATOM 565 C C . TYR A 1 107 ? 17.05458 76.70391 -15.94031 1.000 29.07831 225 TYR A C 1
ATOM 566 O O . TYR A 1 107 ? 16.78566 75.92587 -15.01922 1.000 27.00847 225 TYR A O 1
ATOM 575 N N . LYS A 1 108 ? 18.24333 77.29271 -16.08976 1.000 24.97520 226 LYS A N 1
ATOM 576 C CA . LYS A 1 108 ? 19.29383 77.17590 -15.09724 1.000 27.20880 226 LYS A CA 1
ATOM 577 C C . LYS A 1 108 ? 19.43271 78.49744 -14.36432 1.000 32.08359 226 LYS A C 1
ATOM 578 O O . LYS A 1 108 ? 19.58564 79.54087 -15.01348 1.000 27.81410 226 LYS A O 1
ATOM 584 N N . PRO A 1 109 ? 19.36424 78.50425 -13.03556 1.000 28.20373 227 PRO A N 1
ATOM 585 C CA . PRO A 1 109 ? 19.35036 79.76293 -12.28884 1.000 27.07323 227 PRO A CA 1
ATOM 586 C C . PRO A 1 109 ? 20.71208 80.42942 -12.30300 1.000 27.84048 227 PRO A C 1
ATOM 587 O O . PRO A 1 109 ? 21.73428 79.76513 -12.52799 1.000 30.76360 227 PRO A O 1
ATOM 591 N N . PRO A 1 110 ? 20.76292 81.73655 -12.06496 1.000 27.38226 228 PRO A N 1
ATOM 592 C CA . PRO A 1 110 ? 22.05154 82.43360 -12.01676 1.000 31.03904 228 PRO A CA 1
ATOM 593 C C . PRO A 1 110 ? 22.81042 82.10580 -10.74437 1.000 39.73639 228 PRO A C 1
ATOM 594 O O . PRO A 1 110 ? 22.24385 81.66369 -9.74480 1.000 40.27625 228 PRO A O 1
ATOM 598 N N . ALA A 1 111 ? 24.11771 82.33514 -10.78941 1.000 42.79421 229 ALA A N 1
ATOM 599 C CA . ALA A 1 111 ? 24.89010 82.23963 -9.56219 1.000 49.66530 229 ALA A CA 1
ATOM 600 C C . ALA A 1 111 ? 24.66872 83.48593 -8.71105 1.000 42.77118 229 ALA A C 1
ATOM 601 O O . ALA A 1 111 ? 24.27756 84.54880 -9.20557 1.000 41.27183 229 ALA A O 1
ATOM 603 N N . ASP A 1 112 ? 24.90535 83.34151 -7.41046 1.000 41.88360 230 ASP A N 1
ATOM 604 C CA . ASP A 1 112 ? 24.78770 84.47443 -6.49998 1.000 51.57778 230 ASP A CA 1
ATOM 605 C C . ASP A 1 112 ? 25.91254 85.45869 -6.79914 1.000 52.83088 230 ASP A C 1
ATOM 606 O O . ASP A 1 112 ? 27.08957 85.15741 -6.57905 1.000 57.58631 230 ASP A O 1
ATOM 611 N N . SER A 1 113 ? 25.55295 86.62872 -7.32278 1.000 54.28278 231 SER A N 1
ATOM 612 C CA . SER A 1 113 ? 26.50615 87.69466 -7.60309 1.000 53.68777 231 SER A CA 1
ATOM 613 C C . SER A 1 113 ? 26.19346 88.93844 -6.77619 1.000 63.87400 231 SER A C 1
ATOM 614 O O . SER A 1 113 ? 26.45381 90.06361 -7.20875 1.000 64.64613 231 SER A O 1
ATOM 616 N N . GLY A 1 114 ? 25.61776 88.74344 -5.58937 1.000 55.76180 232 GLY A N 1
ATOM 617 C CA . GLY A 1 114 ? 25.34463 89.82860 -4.66989 1.000 51.41717 232 GLY A CA 1
ATOM 618 C C . GLY A 1 114 ? 24.13781 90.67897 -4.99358 1.000 61.42665 232 GLY A C 1
ATOM 619 O O . GLY A 1 114 ? 23.92684 91.69887 -4.32601 1.000 65.47556 232 GLY A O 1
ATOM 620 N N . GLY A 1 115 ? 23.33203 90.29685 -5.98361 1.000 50.30004 233 GLY A N 1
ATOM 621 C CA . GLY A 1 115 ? 22.19403 91.11032 -6.36934 1.000 51.37428 233 GLY A CA 1
ATOM 622 C C . GLY A 1 115 ? 20.86377 90.38756 -6.29801 1.000 51.49069 233 GLY A C 1
ATOM 623 O O . GLY A 1 115 ? 20.77031 89.30250 -5.71743 1.000 45.07124 233 GLY A O 1
ATOM 624 N N . LYS A 1 116 ? 19.82871 90.98099 -6.90011 1.000 48.09469 234 LYS A N 1
ATOM 625 C CA . LYS A 1 116 ? 18.46541 90.45646 -6.86218 1.000 45.22975 234 LYS A CA 1
ATOM 626 C C . LYS A 1 116 ? 18.28559 89.18104 -7.67667 1.000 42.99826 234 LYS A C 1
ATOM 627 O O . LYS A 1 116 ? 17.18428 88.61242 -7.66622 1.000 35.39293 234 LYS A O 1
ATOM 629 N N . GLU A 1 117 ? 19.32232 88.71585 -8.37631 1.000 39.83596 235 GLU A N 1
ATOM 630 C CA . GLU A 1 117 ? 19.18598 87.51941 -9.19660 1.000 41.55145 235 GLU A CA 1
ATOM 631 C C . GLU A 1 117 ? 18.91744 86.27439 -8.36012 1.000 41.25541 235 GLU A C 1
ATOM 632 O O . GLU A 1 117 ? 18.44798 85.26790 -8.90217 1.000 34.55667 235 GLU A O 1
ATOM 638 N N . ILE A 1 118 ? 19.18011 86.32092 -7.05086 1.000 29.56518 236 ILE A N 1
ATOM 639 C CA . ILE A 1 118 ? 18.91621 85.16330 -6.20540 1.000 31.12973 236 ILE A CA 1
ATOM 640 C C . ILE A 1 118 ? 17.42867 84.91535 -6.02290 1.000 26.02696 236 ILE A C 1
ATOM 641 O O . ILE A 1 118 ? 17.04588 83.84603 -5.52971 1.000 28.52069 236 ILE A O 1
ATOM 646 N N . PHE A 1 119 ? 16.59117 85.86809 -6.42529 1.000 31.94837 237 PHE A N 1
ATOM 647 C CA . PHE A 1 119 ? 15.14398 85.77397 -6.28956 1.000 31.34726 237 PHE A CA 1
ATOM 648 C C . PHE A 1 119 ? 14.45077 85.34740 -7.57612 1.000 29.44312 237 PHE A C 1
ATOM 649 O O . PHE A 1 119 ? 13.21549 85.39932 -7.64229 1.000 26.86447 237 PHE A O 1
ATOM 657 N N . SER A 1 120 ? 15.20477 84.96268 -8.61516 1.000 26.77828 238 SER A N 1
ATOM 658 C CA . SER A 1 120 ? 14.59874 84.86560 -9.94319 1.000 27.83103 238 SER A CA 1
ATOM 659 C C . SER A 1 120 ? 13.50876 83.80832 -10.00786 1.000 23.90512 238 SER A C 1
ATOM 660 O O . SER A 1 120 ? 12.56960 83.94429 -10.80089 1.000 23.49834 238 SER A O 1
ATOM 663 N N . LEU A 1 121 ? 13.60424 82.75738 -9.19999 1.000 24.34031 239 LEU A N 1
ATOM 664 C CA . LEU A 1 121 ? 12.60396 81.70268 -9.23271 1.000 22.46767 239 LEU A CA 1
ATOM 665 C C . LEU A 1 121 ? 11.54264 81.86307 -8.15975 1.000 24.90388 239 LEU A C 1
ATOM 666 O O . LEU A 1 121 ? 10.61871 81.04717 -8.10080 1.000 23.78575 239 LEU A O 1
ATOM 671 N N . LEU A 1 122 ? 11.64072 82.88787 -7.31870 1.000 23.41176 240 LEU A N 1
ATOM 672 C CA . LEU A 1 122 ? 10.66953 83.00938 -6.23449 1.000 25.23598 240 LEU A CA 1
ATOM 673 C C . LEU A 1 122 ? 9.23715 83.22730 -6.70643 1.000 23.37676 240 LEU A C 1
ATOM 674 O O . LEU A 1 122 ? 8.33376 82.61530 -6.10846 1.000 23.53564 240 LEU A O 1
ATOM 679 N N . PRO A 1 123 ? 8.93885 84.07302 -7.69943 1.000 23.55766 241 PRO A N 1
ATOM 680 C CA . PRO A 1 123 ? 7.53903 84.16642 -8.14562 1.000 22.26326 241 PRO A CA 1
ATOM 681 C C . PRO A 1 123 ? 7.00177 82.83742 -8.63224 1.000 22.34722 241 PRO A C 1
ATOM 682 O O . PRO A 1 123 ? 5.87638 82.45279 -8.27733 1.000 22.08706 241 PRO A O 1
ATOM 686 N N . HIS A 1 124 ? 7.79925 82.10177 -9.40429 1.000 20.60229 242 HIS A N 1
ATOM 687 C CA . HIS A 1 124 ? 7.35301 80.79694 -9.85538 1.000 20.99050 242 HIS A CA 1
ATOM 688 C C . HIS A 1 124 ? 7.10168 79.87830 -8.67233 1.000 18.34449 242 HIS A C 1
ATOM 689 O O . HIS A 1 124 ? 6.07527 79.19505 -8.61710 1.000 20.68688 242 HIS A O 1
ATOM 696 N N . MET A 1 125 ? 8.04645 79.82218 -7.73462 1.000 19.83062 243 MET A N 1
ATOM 697 C CA A MET A 1 125 ? 7.90879 78.93973 -6.57489 0.480 22.53879 243 MET A CA 1
ATOM 698 C CA B MET A 1 125 ? 7.84948 78.89222 -6.63298 0.520 22.51098 243 MET A CA 1
ATOM 699 C C . MET A 1 125 ? 6.70446 79.32699 -5.73570 1.000 21.64855 243 MET A C 1
ATOM 700 O O . MET A 1 125 ? 6.01571 78.46177 -5.18125 1.000 21.85650 243 MET A O 1
ATOM 709 N N . ALA A 1 126 ? 6.46171 80.63550 -5.61788 1.000 20.00044 244 ALA A N 1
ATOM 710 C CA . ALA A 1 126 ? 5.26733 81.10677 -4.92039 1.000 21.72085 244 ALA A CA 1
ATOM 711 C C . ALA A 1 126 ? 4.00191 80.59950 -5.60018 1.000 22.25906 244 ALA A C 1
ATOM 712 O O . ALA A 1 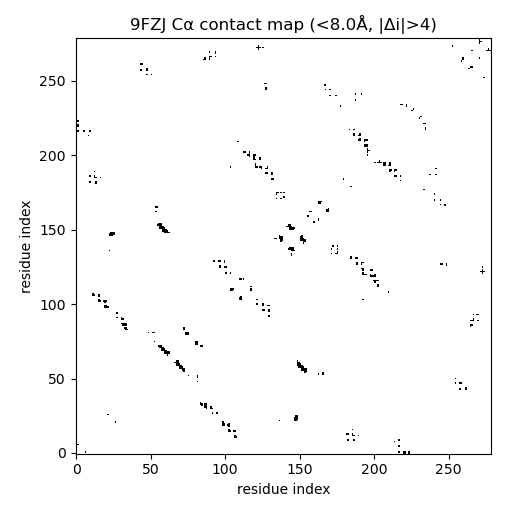126 ? 3.03960 80.20997 -4.92729 1.000 20.76880 244 ALA A O 1
ATOM 714 N N . ASP A 1 127 ? 3.98314 80.59703 -6.93673 1.000 20.88449 245 ASP A N 1
ATOM 715 C CA . ASP A 1 127 ? 2.81214 80.09677 -7.65045 1.000 20.66987 245 ASP A CA 1
ATOM 716 C C . ASP A 1 127 ? 2.64391 78.59036 -7.45802 1.000 21.23785 245 ASP A C 1
ATOM 717 O O . ASP A 1 127 ? 1.52223 78.12178 -7.24288 1.000 20.76685 245 ASP A O 1
ATOM 722 N N . MET A 1 128 ? 3.73734 77.81114 -7.53480 1.000 18.87400 246 MET A N 1
ATOM 723 C CA . MET A 1 128 ? 3.62510 76.37435 -7.29811 1.000 18.37581 246 MET A CA 1
ATOM 724 C C . MET A 1 128 ? 3.17422 76.08869 -5.87069 1.000 18.57663 246 MET A C 1
ATOM 725 O O . MET A 1 128 ? 2.29389 75.25617 -5.64477 1.000 20.43917 246 MET A O 1
ATOM 730 N N . SER A 1 129 ? 3.79184 76.73845 -4.88731 1.000 19.43294 247 SER A N 1
ATOM 731 C CA A SER A 1 129 ? 3.41174 76.48664 -3.50052 0.774 20.22651 247 SER A CA 1
ATOM 732 C CA B SER A 1 129 ? 3.40937 76.47351 -3.50479 0.226 20.27991 247 SER A CA 1
ATOM 733 C C . SER A 1 129 ? 1.96444 76.88199 -3.25879 1.000 19.92775 247 SER A C 1
ATOM 734 O O . SER A 1 129 ? 1.23096 76.19002 -2.54119 1.000 19.45839 247 SER A O 1
ATOM 739 N N . THR A 1 130 ? 1.53589 77.98344 -3.86491 1.000 20.61498 248 THR A N 1
ATOM 740 C CA . THR A 1 130 ? 0.14818 78.40832 -3.71725 1.000 20.97894 248 THR A CA 1
ATOM 741 C C . THR A 1 130 ? -0.80196 77.37343 -4.29190 1.000 19.64607 248 THR A C 1
ATOM 742 O O . THR A 1 130 ? -1.83095 77.05777 -3.67474 1.000 19.86393 248 THR A O 1
ATOM 746 N N . TYR A 1 131 ? -0.44997 76.80216 -5.45318 1.000 19.08547 249 TYR A N 1
ATOM 747 C CA . TYR A 1 131 ? -1.24009 75.72029 -6.03128 1.000 19.76010 249 TYR A CA 1
ATOM 748 C C . TYR A 1 131 ? -1.32634 74.53579 -5.07889 1.000 20.22188 249 TYR A C 1
ATOM 749 O O . TYR A 1 131 ? -2.41144 73.97724 -4.85434 1.000 19.38334 249 TYR A O 1
ATOM 758 N N . MET A 1 132 ? -0.18932 74.15343 -4.48683 1.000 17.81820 250 MET A N 1
ATOM 759 C CA . MET A 1 132 ? -0.19448 73.03476 -3.56043 1.000 16.73955 250 MET A CA 1
ATOM 760 C C . MET A 1 132 ? -0.99481 73.35665 -2.30941 1.000 18.61050 250 MET A C 1
ATOM 761 O O . MET A 1 132 ? -1.70791 72.49050 -1.78805 1.000 20.11200 250 MET A O 1
ATOM 766 N N . PHE A 1 133 ? -0.87223 74.58702 -1.80425 1.000 20.96430 251 PHE A N 1
ATOM 767 C CA . PHE A 1 133 ? -1.61252 74.94427 -0.59750 1.000 19.80199 251 PHE A CA 1
ATOM 768 C C . PHE A 1 133 ? -3.11206 74.85589 -0.83507 1.000 19.59765 251 PHE A C 1
ATOM 769 O O . PHE A 1 133 ? -3.85150 74.41936 0.05499 1.000 20.72546 251 PHE A O 1
ATOM 777 N N . LYS A 1 134 ? -3.58387 75.27841 -2.01289 1.000 20.49063 252 LYS A N 1
ATOM 778 C CA . LYS A 1 134 ? -5.00681 75.11755 -2.31810 1.000 20.92438 252 LYS A CA 1
ATOM 779 C C . LYS A 1 134 ? -5.41505 73.65739 -2.23474 1.000 20.90441 252 LYS A C 1
ATOM 780 O O . LYS A 1 134 ? -6.47533 73.32800 -1.68293 1.000 22.80811 252 LYS A O 1
ATOM 786 N N . GLY A 1 135 ? -4.57804 72.76387 -2.75943 1.000 20.00721 253 GLY A N 1
ATOM 787 C CA . GLY A 1 135 ? -4.89525 71.35077 -2.68148 1.000 20.28087 253 GLY A CA 1
ATOM 788 C C . GLY A 1 135 ? -4.92033 70.83525 -1.25711 1.000 18.36223 253 GLY A C 1
ATOM 789 O O . GLY A 1 135 ? -5.73360 69.97520 -0.91634 1.000 20.38182 253 GLY A O 1
ATOM 790 N N . ILE A 1 136 ? -4.01285 71.32656 -0.40877 1.000 18.17070 254 ILE A N 1
ATOM 791 C CA A ILE A 1 136 ? -3.94842 70.90643 0.99147 0.444 18.22910 254 ILE A CA 1
ATOM 792 C CA B ILE A 1 136 ? -4.05337 70.76790 0.93447 0.556 17.93514 254 ILE A CA 1
ATOM 793 C C . ILE A 1 136 ? -5.16846 71.39626 1.75844 1.000 21.52426 254 ILE A C 1
ATOM 794 O O . ILE A 1 136 ? -5.67686 70.72483 2.66624 1.000 21.24222 254 ILE A O 1
ATOM 803 N N . ILE A 1 137 ? -5.60368 72.61821 1.44354 1.000 20.15744 255 ILE A N 1
ATOM 804 C CA . ILE A 1 137 ? -6.79685 73.16385 2.07885 1.000 21.28439 255 ILE A CA 1
ATOM 805 C C . ILE A 1 137 ? -8.01201 72.32718 1.68934 1.000 23.10520 255 ILE A C 1
ATOM 806 O O . ILE A 1 137 ? -8.84009 71.97569 2.54290 1.000 21.60565 255 ILE A O 1
ATOM 811 N N . SER A 1 138 ? -8.10835 71.96204 0.40048 1.000 21.20998 256 SER A N 1
ATOM 812 C CA . SER A 1 138 ? -9.19196 71.10514 -0.08261 1.000 20.48079 256 SER A CA 1
ATOM 813 C C . SER A 1 138 ? -9.15815 69.73552 0.57921 1.000 23.09500 256 SER A C 1
ATOM 814 O O . SER A 1 138 ? -10.20293 69.19199 0.95180 1.000 21.51995 256 SER A O 1
ATOM 817 N N . PHE A 1 139 ? -7.96273 69.15540 0.71464 1.000 19.51825 257 PHE A N 1
ATOM 818 C CA . PHE A 1 139 ? -7.78353 67.90705 1.43920 1.000 17.80991 257 PHE A CA 1
ATOM 819 C C . PHE A 1 139 ? -8.39969 67.97709 2.83346 1.000 20.49622 257 PHE A C 1
ATOM 820 O O . PHE A 1 139 ? -9.20987 67.12148 3.21706 1.000 19.91357 257 PHE A O 1
ATOM 828 N N . ALA A 1 140 ? -8.02382 68.99918 3.60512 1.000 17.97154 258 ALA A N 1
ATOM 829 C CA . ALA A 1 140 ? -8.52008 69.12035 4.97145 1.000 21.65963 258 ALA A CA 1
ATOM 830 C C . ALA A 1 140 ? -10.03497 69.22588 4.98745 1.000 23.19185 258 ALA A C 1
ATOM 831 O O . ALA A 1 140 ? -10.70737 68.55436 5.78571 1.000 23.19116 258 ALA A O 1
ATOM 833 N N . LYS A 1 141 ? -10.58857 70.02616 4.08018 1.000 22.75239 259 LYS A N 1
ATOM 834 C CA . LYS A 1 141 ? -12.01386 70.34614 4.14742 1.000 26.39893 259 LYS A CA 1
ATOM 835 C C . LYS A 1 141 ? -12.90332 69.15602 3.81865 1.000 31.41092 259 LYS A C 1
ATOM 836 O O . LYS A 1 141 ? -14.07605 69.15239 4.21226 1.000 32.63621 259 LYS A O 1
ATOM 842 N N . VAL A 1 142 ? -12.38923 68.14608 3.11431 1.000 26.08805 260 VAL A N 1
ATOM 843 C CA A VAL A 1 142 ? -13.12247 66.92286 2.78259 0.443 28.22718 260 VAL A CA 1
ATOM 844 C CA B VAL A 1 142 ? -13.26551 67.00811 2.85905 0.557 28.27850 260 VAL A CA 1
ATOM 845 C C . VAL A 1 142 ? -13.20483 65.95969 3.96426 1.000 27.84830 260 VAL A C 1
ATOM 846 O O . VAL A 1 142 ? -14.05490 65.05705 3.98250 1.000 34.75124 260 VAL A O 1
ATOM 853 N N . ILE A 1 143 ? -12.32289 66.10644 4.94857 1.000 22.22915 261 ILE A N 1
ATOM 854 C CA . ILE A 1 143 ? -12.21051 65.11619 6.01244 1.000 21.48270 261 ILE A CA 1
ATOM 855 C C . ILE A 1 143 ? -13.23071 65.43294 7.09977 1.000 24.55261 261 ILE A C 1
ATOM 856 O O . ILE A 1 143 ? -13.22646 66.53582 7.64984 1.000 24.90166 261 ILE A O 1
ATOM 861 N N . SER A 1 144 ? -14.08284 64.45254 7.42557 1.000 26.52463 262 SER A N 1
ATOM 862 C CA . SER A 1 144 ? -15.11289 64.65191 8.44790 1.000 28.97757 262 SER A CA 1
ATOM 863 C C . SER A 1 144 ? -14.53472 65.22943 9.73636 1.000 28.06669 262 SER A C 1
ATOM 864 O O . SER A 1 144 ? -15.04692 66.22396 10.26857 1.000 29.51476 262 SER A O 1
ATOM 867 N N . TYR A 1 145 ? -13.45766 64.62189 10.24658 1.000 26.85321 263 TYR A N 1
ATOM 868 C CA . TYR A 1 145 ? -12.89538 65.04334 11.52946 1.000 29.11790 263 TYR A CA 1
ATOM 869 C C . TYR A 1 145 ? -12.49155 66.50955 11.51369 1.000 32.01955 263 TYR A C 1
ATOM 870 O O . TYR A 1 145 ? -12.58035 67.19215 12.53758 1.000 29.44981 263 TYR A O 1
ATOM 879 N N . PHE A 1 146 ? -12.03902 67.01249 10.36701 1.000 25.42073 264 PHE A N 1
ATOM 880 C CA . PHE A 1 146 ? -11.63717 68.40725 10.26585 1.000 23.98079 264 PHE A CA 1
ATOM 881 C C . PHE A 1 146 ? -12.84612 69.33078 10.11879 1.000 26.34948 264 PHE A C 1
ATOM 882 O O . PHE A 1 146 ? -12.94423 70.36568 10.79035 1.000 27.28660 264 PHE A O 1
ATOM 890 N N . ARG A 1 147 ? -13.76096 68.96434 9.22216 1.000 26.55891 265 ARG A N 1
ATOM 891 C CA . ARG A 1 147 ? -14.97978 69.72500 8.97699 1.000 28.56081 265 ARG A CA 1
ATOM 892 C C . ARG A 1 147 ? -15.77838 69.92673 10.25758 1.000 32.80415 265 ARG A C 1
ATOM 893 O O . ARG A 1 147 ? -16.44534 70.95492 10.42452 1.000 34.53836 265 ARG A O 1
ATOM 901 N N . ASP A 1 148 ? -15.71235 68.97040 11.17377 1.000 28.76537 266 ASP A N 1
ATOM 902 C CA . ASP A 1 148 ? -16.48818 69.06439 12.40627 1.000 33.29776 266 ASP A CA 1
ATOM 903 C C . ASP A 1 148 ? -15.85957 69.98643 13.44225 1.000 35.69781 266 ASP A C 1
ATOM 904 O O . ASP A 1 148 ? -16.50051 70.27610 14.45733 1.000 35.99344 266 ASP A O 1
ATOM 909 N N . LEU A 1 149 ? -14.64253 70.46840 13.20999 1.000 32.19013 267 LEU A N 1
ATOM 910 C CA . LEU A 1 149 ? -14.00116 71.41041 14.11204 1.000 32.73614 267 LEU A CA 1
ATOM 911 C C . LEU A 1 149 ? -14.56180 72.82074 13.91719 1.000 28.25019 267 LEU A C 1
ATOM 912 O O . LEU A 1 149 ? -15.06302 73.15566 12.83922 1.000 29.92720 267 LEU A O 1
ATOM 917 N N . PRO A 1 150 ? -14.51366 73.65391 14.95963 1.000 31.35859 268 PRO A N 1
ATOM 918 C CA . PRO A 1 150 ? -14.86877 75.06730 14.78975 1.000 34.82269 268 PRO A CA 1
ATOM 919 C C . PRO A 1 150 ? -14.03362 75.70339 13.68752 1.000 35.24182 268 PRO A C 1
ATOM 920 O O . PRO A 1 150 ? -12.84684 75.40557 13.53748 1.000 31.08604 268 PRO A O 1
ATOM 924 N N . ILE A 1 151 ? -14.66714 76.59943 12.92573 1.000 35.04450 269 ILE A N 1
ATOM 925 C CA A ILE A 1 151 ? -14.00020 77.17877 11.76203 0.541 36.10167 269 ILE A CA 1
ATOM 926 C CA B ILE A 1 151 ? -14.01542 77.21057 11.76629 0.459 36.09408 269 ILE A CA 1
ATOM 927 C C . ILE A 1 151 ? -12.70869 77.88273 12.16894 1.000 37.99408 269 ILE A C 1
ATOM 928 O O . ILE A 1 151 ? -11.71585 77.85158 11.42913 1.000 32.67259 269 ILE A O 1
ATOM 937 N N . GLU A 1 152 ? -12.68442 78.51130 13.34781 1.000 32.67232 270 GLU A N 1
ATOM 938 C CA . GLU A 1 152 ? -11.46406 79.19083 13.77082 1.000 39.20680 270 GLU A CA 1
ATOM 939 C C . GLU A 1 152 ? -10.33217 78.19768 13.98667 1.000 33.00130 270 GLU A C 1
ATOM 940 O O . GLU A 1 152 ? -9.17049 78.49845 13.69420 1.000 30.54949 270 GLU A O 1
ATOM 946 N N . ASP A 1 153 ? -10.64829 77.01452 14.51229 1.000 31.29130 271 ASP A N 1
ATOM 947 C CA . ASP A 1 153 ? -9.61400 76.00408 14.68886 1.000 31.15959 271 ASP A CA 1
ATOM 948 C C . ASP A 1 153 ? -9.19794 75.42531 13.34522 1.000 28.04745 271 ASP A C 1
ATOM 949 O O . ASP A 1 153 ? -8.01468 75.13208 13.13570 1.000 27.31209 271 ASP A O 1
ATOM 954 N N . GLN A 1 154 ? -10.15001 75.27205 12.41931 1.000 23.47014 272 GLN A N 1
ATOM 955 C CA . GLN A 1 154 ? -9.78328 74.82184 11.07546 1.000 24.68640 272 GLN A CA 1
ATOM 956 C C . GLN A 1 154 ? -8.74722 75.75238 10.46639 1.000 30.55183 272 GLN A C 1
ATOM 957 O O . GLN A 1 154 ? -7.75310 75.29926 9.88251 1.000 25.54388 272 GLN A O 1
ATOM 963 N N . ILE A 1 155 ? -8.96004 77.05915 10.60858 1.000 28.46318 273 ILE A N 1
ATOM 964 C CA . ILE A 1 155 ? -8.03089 78.03907 10.06061 1.000 27.94372 273 ILE A CA 1
ATOM 965 C C . ILE A 1 155 ? -6.68753 77.96224 10.77491 1.000 28.72377 273 ILE A C 1
ATOM 966 O O . ILE A 1 155 ? -5.62591 77.97515 10.13802 1.000 26.42740 273 ILE A O 1
ATOM 971 N N . SER A 1 156 ? -6.70959 77.87466 12.10782 1.000 24.78528 274 SER A N 1
ATOM 972 C CA . SER A 1 156 ? -5.46541 77.79773 12.85513 1.000 22.21059 274 SER A CA 1
ATOM 973 C C . SER A 1 156 ? -4.67070 76.55027 12.48861 1.000 25.16604 274 SER A C 1
ATOM 974 O O . SER A 1 156 ? -3.43763 76.59898 12.40746 1.000 25.83400 274 SER A O 1
ATOM 977 N N . LEU A 1 157 ? -5.35892 75.42202 12.26269 1.000 22.72379 275 LEU A N 1
ATOM 978 C CA . LEU A 1 157 ? -4.64154 74.19035 11.93463 1.000 21.38614 275 LEU A CA 1
ATOM 979 C C . LEU A 1 157 ? -4.01800 74.26639 10.54626 1.000 23.38211 275 LEU A C 1
ATOM 980 O O . LEU A 1 157 ? -2.88699 73.79962 10.34199 1.000 23.43406 275 LEU A O 1
ATOM 985 N N . LEU A 1 158 ? -4.73221 74.85175 9.58501 1.000 22.59785 276 LEU A N 1
ATOM 986 C CA . LEU A 1 158 ? -4.18520 74.97278 8.23379 1.000 21.14382 276 LEU A CA 1
ATOM 987 C C . LEU A 1 158 ? -3.01884 75.95241 8.19868 1.000 25.23406 276 LEU A C 1
ATOM 988 O O . LEU A 1 158 ? -2.00751 75.69343 7.53568 1.000 22.74535 276 LEU A O 1
ATOM 993 N N . LYS A 1 159 ? -3.13703 77.08347 8.90490 1.000 24.44775 277 LYS A N 1
ATOM 994 C CA . LYS A 1 159 ? -1.99878 77.99458 9.01698 1.000 24.27810 277 LYS A CA 1
ATOM 995 C C . LYS A 1 159 ? -0.80139 77.29101 9.63357 1.000 26.22301 277 LYS A C 1
ATOM 996 O O . LYS A 1 159 ? 0.34515 77.50251 9.21009 1.000 26.85348 277 LYS A O 1
ATOM 1002 N N . GLY A 1 160 ? -1.04855 76.44040 10.63115 1.000 22.16515 278 GLY A N 1
ATOM 1003 C CA . GLY A 1 160 ? 0.04157 75.74447 11.28791 1.000 24.22612 278 GLY A CA 1
ATOM 1004 C C . GLY A 1 160 ? 0.71542 74.68433 10.43370 1.000 23.37660 278 GLY A C 1
ATOM 1005 O O . GLY A 1 160 ? 1.92164 74.46822 10.56244 1.000 25.12054 278 GLY A O 1
ATOM 1006 N N . ALA A 1 161 ? -0.03896 74.00869 9.56037 1.000 24.27245 279 ALA A N 1
ATOM 1007 C CA . ALA A 1 161 ? 0.45466 72.79932 8.90511 1.000 25.46860 279 ALA A CA 1
ATOM 1008 C C . ALA A 1 161 ? 0.68592 72.91969 7.40344 1.000 23.09077 279 ALA A C 1
ATOM 1009 O O . ALA A 1 161 ? 1.22202 71.97674 6.81860 1.000 24.05244 279 ALA A O 1
ATOM 1011 N N . ALA A 1 162 ? 0.30763 74.03076 6.76618 1.000 22.58907 280 ALA A N 1
ATOM 1012 C CA . ALA A 1 162 ? 0.29956 74.09832 5.30212 1.000 20.67186 280 ALA A CA 1
ATOM 1013 C C . ALA A 1 162 ? 1.63232 73.66891 4.68491 1.000 21.62623 280 ALA A C 1
ATOM 1014 O O . ALA A 1 162 ? 1.65526 72.85642 3.75553 1.000 21.03663 280 ALA A O 1
ATOM 1016 N N . PHE A 1 163 ? 2.74719 74.23408 5.16181 1.000 20.44640 281 PHE A N 1
ATOM 1017 C CA . PHE A 1 163 ? 4.05474 73.86308 4.61745 1.000 20.19698 281 PHE A CA 1
ATOM 1018 C C . PHE A 1 163 ? 4.33762 72.38083 4.82038 1.000 19.53527 281 PHE A C 1
ATOM 1019 O O . PHE A 1 163 ? 4.90981 71.72760 3.93903 1.000 19.11877 281 PHE A O 1
ATOM 1027 N N . GLU A 1 164 ? 3.97987 71.83786 5.99072 1.000 19.09841 282 GLU A N 1
ATOM 1028 C CA . GLU A 1 164 ? 4.27577 70.43235 6.26977 1.000 17.82068 282 GLU A CA 1
ATOM 1029 C C . GLU A 1 164 ? 3.52761 69.51910 5.31595 1.000 17.49053 282 GLU A C 1
ATOM 1030 O O . GLU A 1 164 ? 4.10514 68.58956 4.73854 1.000 18.18234 282 GLU A O 1
ATOM 1036 N N . LEU A 1 165 ? 2.23404 69.77708 5.12328 1.000 18.51808 283 LEU A N 1
ATOM 1037 C CA . LEU A 1 165 ? 1.47406 68.91736 4.22932 1.000 17.43334 283 LEU A CA 1
ATOM 1038 C C . LEU A 1 165 ? 1.93440 69.07557 2.78447 1.000 18.20474 283 LEU A C 1
ATOM 1039 O O . LEU A 1 165 ? 1.94558 68.10208 2.01454 1.000 17.38484 283 LEU A O 1
ATOM 1044 N N . CYS A 1 166 ? 2.31430 70.28647 2.39875 1.000 18.52217 284 CYS A N 1
ATOM 1045 C CA A CYS A 1 166 ? 2.83333 70.49898 1.05334 0.800 18.21784 284 CYS A CA 1
ATOM 1046 C CA B CYS A 1 166 ? 2.83143 70.47967 1.05222 0.200 18.29561 284 CYS A CA 1
ATOM 1047 C C . CYS A 1 166 ? 4.10053 69.68303 0.83641 1.000 16.54847 284 CYS A C 1
ATOM 1048 O O . CYS A 1 166 ? 4.24036 68.99180 -0.18100 1.000 18.21854 284 CYS A O 1
ATOM 1053 N N . GLN A 1 167 ? 5.02261 69.74035 1.80442 1.000 17.95087 285 GLN A N 1
ATOM 1054 C CA . GLN A 1 167 ? 6.28872 69.03156 1.64713 1.000 19.05360 285 GLN A CA 1
ATOM 1055 C C . GLN A 1 167 ? 6.08321 67.52382 1.66199 1.000 17.74137 285 GLN A C 1
ATOM 1056 O O . GLN A 1 167 ? 6.76404 66.79832 0.93008 1.000 17.20298 285 GLN A O 1
ATOM 1062 N N . LEU A 1 168 ? 5.13515 67.03271 2.47057 1.000 16.91715 286 LEU A N 1
ATOM 1063 C CA . LEU A 1 168 ? 4.82396 65.60327 2.43862 1.000 16.09687 286 LEU A CA 1
ATOM 1064 C C . LEU A 1 168 ? 4.29153 65.17999 1.07816 1.000 15.78488 286 LEU A C 1
ATOM 1065 O O . LEU A 1 168 ? 4.67407 64.12637 0.55726 1.000 16.83656 286 LEU A O 1
ATOM 1070 N N . ARG A 1 169 ? 3.41146 65.98847 0.46981 1.000 15.73711 287 ARG A N 1
ATOM 1071 C CA . ARG A 1 169 ? 2.97604 65.65524 -0.88163 1.000 14.95765 287 ARG A CA 1
ATOM 1072 C C . ARG A 1 169 ? 4.13250 65.73974 -1.86649 1.000 16.94849 287 ARG A C 1
ATOM 1073 O O . ARG A 1 169 ? 4.27951 64.87242 -2.73054 1.000 17.02424 287 ARG A O 1
ATOM 1081 N N . PHE A 1 170 ? 4.97173 66.77085 -1.74549 1.000 15.98126 288 PHE A N 1
ATOM 1082 C CA . PHE A 1 170 ? 6.13457 66.85109 -2.63864 1.000 16.72292 288 PHE A CA 1
ATOM 1083 C C . PHE A 1 170 ? 7.05175 65.63535 -2.49627 1.000 16.69014 288 PHE A C 1
ATOM 1084 O O . PHE A 1 170 ? 7.69434 65.22840 -3.47374 1.000 15.47198 288 PHE A O 1
ATOM 1092 N N . ASN A 1 171 ? 7.15962 65.04554 -1.29197 1.000 16.41566 289 ASN A N 1
ATOM 1093 C CA . ASN A 1 171 ? 8.05850 63.90134 -1.16347 1.000 15.63172 289 ASN A CA 1
ATOM 1094 C C . ASN A 1 171 ? 7.61428 62.74791 -2.04411 1.000 17.70348 289 ASN A C 1
ATOM 1095 O O . ASN A 1 171 ? 8.45085 61.99480 -2.55487 1.000 17.21230 289 ASN A O 1
ATOM 1100 N N . THR A 1 172 ? 6.30578 62.59320 -2.25339 1.000 17.16842 290 THR A N 1
ATOM 1101 C CA . THR A 1 172 ? 5.85301 61.47843 -3.06678 1.000 17.35825 290 THR A CA 1
ATOM 1102 C C . THR A 1 172 ? 6.18238 61.64753 -4.54144 1.000 19.16644 290 THR A C 1
ATOM 1103 O O . THR A 1 172 ? 6.10356 60.67056 -5.27639 1.000 22.26041 290 THR A O 1
ATOM 1107 N N . VAL A 1 173 ? 6.53802 62.84986 -4.9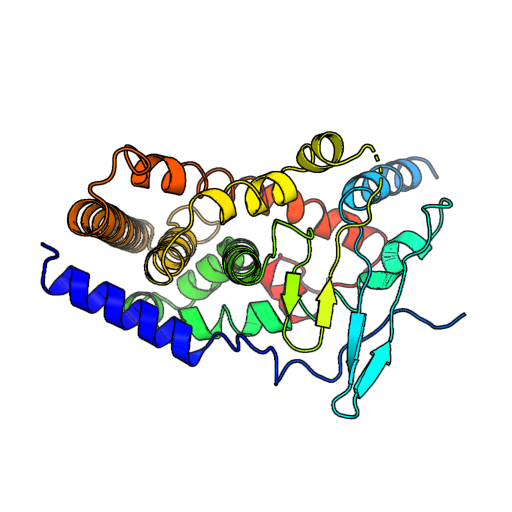9729 1.000 18.80415 291 VAL A N 1
ATOM 1108 C CA . VAL A 1 173 ? 6.99265 63.02073 -6.36662 1.000 19.93114 291 VAL A CA 1
ATOM 1109 C C . VAL A 1 173 ? 8.48975 63.26952 -6.42299 1.000 18.28959 291 VAL A C 1
ATOM 1110 O O . VAL A 1 173 ? 9.02879 63.57598 -7.49393 1.000 19.99379 291 VAL A O 1
ATOM 1114 N N . PHE A 1 174 ? 9.19304 63.08139 -5.30838 1.000 17.09015 292 PHE A N 1
ATOM 1115 C CA . PHE A 1 174 ? 10.63744 63.28783 -5.29232 1.000 19.00162 292 PHE A CA 1
ATOM 1116 C C . PHE A 1 174 ? 11.34427 62.04813 -5.81472 1.000 23.42361 292 PHE A C 1
ATOM 1117 O O . PHE A 1 174 ? 11.05506 60.93606 -5.37642 1.000 22.61964 292 PHE A O 1
ATOM 1125 N N . ASN A 1 175 ? 12.28179 62.24207 -6.74482 1.000 21.47922 293 ASN A N 1
ATOM 1126 C CA . ASN A 1 175 ? 13.11094 61.15905 -7.27133 1.000 24.64179 293 ASN A CA 1
ATOM 1127 C C . ASN A 1 175 ? 14.47658 61.29351 -6.61062 1.000 24.44907 293 ASN A C 1
ATOM 1128 O O . ASN A 1 175 ? 15.22466 62.23566 -6.89181 1.000 24.65001 293 ASN A O 1
ATOM 1133 N N . ALA A 1 176 ? 14.77004 60.39025 -5.67646 1.000 23.25029 294 ALA A N 1
ATOM 1134 C CA . ALA A 1 176 ? 15.98152 60.52711 -4.88685 1.000 22.16581 294 ALA A CA 1
ATOM 1135 C C . ALA A 1 176 ? 17.21496 60.14046 -5.69002 1.000 25.06682 294 ALA A C 1
ATOM 1136 O O . ALA A 1 176 ? 18.31894 60.57496 -5.35339 1.000 32.48165 294 ALA A O 1
ATOM 1138 N N . GLU A 1 177 ? 17.04432 59.36539 -6.76029 1.000 29.50570 295 GLU A N 1
ATOM 1139 C CA . GLU A 1 177 ? 18.19214 59.01650 -7.59719 1.000 31.22119 295 GLU A CA 1
ATOM 1140 C C . GLU A 1 177 ? 18.68279 60.21654 -8.40107 1.000 38.47460 295 GLU A C 1
ATOM 1141 O O . GLU A 1 177 ? 19.88663 60.35936 -8.64241 1.000 34.14564 295 GLU A O 1
ATOM 1147 N N . THR A 1 178 ? 17.77658 61.09657 -8.81754 1.000 30.80162 296 THR A N 1
ATOM 1148 C CA . THR A 1 178 ? 18.14724 62.24962 -9.62360 1.000 28.50680 296 THR A CA 1
ATOM 1149 C C . THR A 1 178 ? 18.03675 63.57180 -8.88119 1.000 33.87357 296 THR A C 1
ATOM 1150 O O . THR A 1 178 ? 18.37876 64.61549 -9.44906 1.000 29.50380 296 THR A O 1
ATOM 1154 N N . GLY A 1 179 ? 17.56512 63.56328 -7.63972 1.000 26.08029 297 GLY A N 1
ATOM 1155 C CA . GLY A 1 179 ? 17.40011 64.80648 -6.90972 1.000 24.21517 297 GLY A CA 1
ATOM 1156 C C . GLY A 1 179 ? 16.39664 65.72958 -7.56485 1.000 24.52932 297 GLY A C 1
ATOM 1157 O O . GLY A 1 179 ? 16.61065 66.94709 -7.60261 1.000 25.97018 297 GLY A O 1
ATOM 1158 N N . THR A 1 180 ? 15.27793 65.19140 -8.02891 1.000 24.10425 298 THR A N 1
ATOM 1159 C CA A THR A 1 180 ? 14.32837 66.00459 -8.77344 0.170 21.02389 298 THR A CA 1
ATOM 1160 C CA B THR A 1 180 ? 14.32054 65.94563 -8.82992 0.830 20.77486 298 THR A CA 1
ATOM 1161 C C . THR A 1 180 ? 12.90324 65.72481 -8.32568 1.000 23.27824 298 THR A C 1
ATOM 1162 O O . THR A 1 180 ? 12.49266 64.57715 -8.15134 1.000 23.82611 298 THR A O 1
ATOM 1169 N N . TRP A 1 181 ? 12.16018 66.80441 -8.12585 1.000 21.94799 299 TRP A N 1
ATOM 1170 C CA . TRP A 1 181 ? 10.72822 66.70773 -7.89803 1.000 17.98466 299 TRP A CA 1
ATOM 1171 C C . TRP A 1 181 ? 10.03115 66.69858 -9.25007 1.000 20.79514 299 TRP A C 1
ATOM 1172 O O . TRP A 1 181 ? 10.13252 67.66816 -10.00966 1.000 20.34170 299 TRP A O 1
ATOM 1183 N N . GLU A 1 182 ? 9.34668 65.59947 -9.55248 1.000 20.21361 300 GLU A N 1
ATOM 1184 C CA . GLU A 1 182 ? 8.72644 65.36210 -10.85332 1.000 19.65363 300 GLU A CA 1
ATOM 1185 C C . GLU A 1 182 ? 7.26005 65.75193 -10.74506 1.000 22.80078 300 GLU A C 1
ATOM 1186 O O . GLU A 1 182 ? 6.44296 64.98635 -10.23214 1.000 21.93027 300 GLU A O 1
ATOM 1192 N N . CYS A 1 183 ? 6.92464 66.95032 -11.21911 1.000 20.51571 301 CYS A N 1
ATOM 1193 C CA . CYS A 1 183 ? 5.58589 67.50455 -11.04567 1.000 20.30027 301 CYS A CA 1
ATOM 1194 C C . CYS A 1 183 ? 4.87736 67.56718 -12.39438 1.000 23.68236 301 CYS A C 1
ATOM 1195 O O . CYS A 1 183 ? 4.60975 68.63800 -12.93315 1.000 23.71127 301 CYS A O 1
ATOM 1198 N N . GLY A 1 184 ? 4.54605 66.39498 -12.91925 1.000 22.97941 302 GLY A N 1
ATOM 1199 C CA . GLY A 1 184 ? 3.88074 66.34012 -14.20243 1.000 22.80519 302 GLY A CA 1
ATOM 1200 C C . GLY A 1 184 ? 4.81743 66.81917 -15.28623 1.000 22.58691 302 GLY A C 1
ATOM 1201 O O . GLY A 1 184 ? 5.92383 66.29267 -15.44155 1.000 28.00175 302 GLY A O 1
ATOM 1202 N N . ARG A 1 185 ? 4.39068 67.85598 -15.99500 1.000 24.54055 303 ARG A N 1
ATOM 1203 C CA A ARG A 1 185 ? 5.20227 68.42070 -17.06348 0.838 25.71713 303 ARG A CA 1
ATOM 1204 C C . ARG A 1 185 ? 6.32164 69.31375 -16.55612 1.000 28.99931 303 ARG A C 1
ATOM 1205 O O . ARG A 1 185 ? 7.17156 69.72231 -17.36015 1.000 24.86180 303 ARG A O 1
ATOM 1213 N N . LEU A 1 186 ? 6.34865 69.61503 -15.25769 1.000 22.72069 304 LEU A N 1
ATOM 1214 C CA . LEU A 1 186 ? 7.37963 70.43439 -14.63830 1.000 20.78924 304 LEU A CA 1
ATOM 1215 C C . LEU A 1 186 ? 8.29400 69.55197 -13.80776 1.000 24.95207 304 LEU A C 1
ATOM 1216 O O . LEU A 1 186 ? 7.83591 68.59809 -13.16829 1.000 25.24963 304 LEU A O 1
ATOM 1221 N N . SER A 1 187 ? 9.58801 69.85868 -13.83297 1.000 21.27696 305 SER A N 1
ATOM 1222 C CA . SER A 1 187 ? 10.57988 69.15709 -13.02463 1.000 21.46653 305 SER A CA 1
ATOM 1223 C C . SER A 1 187 ? 11.48842 70.16911 -12.34668 1.000 24.17096 305 SER A C 1
ATOM 1224 O O . SER A 1 187 ? 11.89418 71.16056 -12.96225 1.000 25.70115 305 SER A O 1
ATOM 1227 N N . TYR A 1 188 ? 11.81600 69.92673 -11.07621 1.000 19.50093 306 TYR A N 1
ATOM 1228 C CA . TYR A 1 188 ? 12.72268 70.79684 -10.33233 1.000 21.19977 306 TYR A CA 1
ATOM 1229 C C . TYR A 1 188 ? 13.89406 69.95383 -9.86790 1.000 24.82071 306 TYR A C 1
ATOM 1230 O O . TYR A 1 188 ? 13.71108 69.03230 -9.06744 1.000 22.67542 306 TYR A O 1
ATOM 1239 N N . CYS A 1 189 ? 15.09764 70.26859 -10.35610 1.000 22.56068 307 CYS A N 1
ATOM 1240 C CA A CYS A 1 189 ? 16.27007 69.44341 -10.11375 0.877 24.30344 307 CYS A CA 1
ATOM 1241 C CA B CYS A 1 189 ? 16.28542 69.44745 -10.13368 0.123 24.43467 307 CYS A CA 1
ATOM 1242 C C . CYS A 1 189 ? 17.26811 70.20007 -9.24838 1.000 24.08753 307 CYS A C 1
ATOM 1243 O O . CYS A 1 189 ? 17.65441 71.32619 -9.56832 1.000 26.12196 307 CYS A O 1
ATOM 1248 N N . LEU A 1 190 ? 17.67909 69.57416 -8.14815 1.000 23.92985 308 LEU A N 1
ATOM 1249 C CA . LEU A 1 190 ? 18.64332 70.19118 -7.25577 1.000 23.94044 308 LEU A CA 1
ATOM 1250 C C . LEU A 1 190 ? 19.93795 70.44952 -8.00829 1.000 32.61200 308 LEU A C 1
ATOM 1251 O O . LEU A 1 190 ? 20.43541 69.57209 -8.71558 1.000 32.87128 308 LEU A O 1
ATOM 1256 N N . GLU A 1 191 ? 20.46504 71.66198 -7.87220 1.000 34.54415 309 GLU A N 1
ATOM 1257 C CA . GLU A 1 191 ? 21.66213 72.03294 -8.61738 1.000 47.06418 309 GLU A CA 1
ATOM 1258 C C . GLU A 1 191 ? 22.87806 71.31752 -8.03825 1.000 51.49464 309 GLU A C 1
ATOM 1259 O O . GLU A 1 191 ? 23.18522 71.46186 -6.84975 1.000 57.10706 309 GLU A O 1
ATOM 1265 N N . ASP A 1 192 ? 23.55496 70.52831 -8.87777 1.000 62.01554 310 ASP A N 1
ATOM 1266 C CA . ASP A 1 192 ? 24.70643 69.72419 -8.46236 1.000 70.76663 310 ASP A CA 1
ATOM 1267 C C . ASP A 1 192 ? 25.85409 70.66423 -8.10731 1.000 74.25690 310 ASP A C 1
ATOM 1268 O O . ASP A 1 192 ? 26.78178 70.89874 -8.88566 1.000 76.15477 310 ASP A O 1
ATOM 1270 N N . THR A 1 193 ? 25.78021 71.21243 -6.89977 1.000 75.78404 311 THR A N 1
ATOM 1271 C CA . THR A 1 193 ? 26.76209 72.17570 -6.42492 1.000 78.70552 311 THR A CA 1
ATOM 1272 C C . THR A 1 193 ? 27.76621 71.51105 -5.49447 1.000 84.85165 311 THR A C 1
ATOM 1273 O O . THR A 1 193 ? 27.47460 71.29055 -4.32036 1.000 87.10968 311 THR A O 1
ATOM 1275 N N . GLY A 1 195 ? 30.36494 71.22053 -3.60942 1.000 84.17261 313 GLY A N 1
ATOM 1276 C CA . GLY A 1 195 ? 29.81235 70.56602 -2.43760 1.000 76.40229 313 GLY A CA 1
ATOM 1277 C C . GLY A 1 195 ? 29.63670 69.07194 -2.62344 1.000 77.16491 313 GLY A C 1
ATOM 1278 O O . GLY A 1 195 ? 30.42355 68.28221 -2.10449 1.000 73.14526 313 GLY A O 1
ATOM 1279 N N . GLY A 1 196 ? 28.60289 68.68265 -3.35886 1.000 77.62942 314 GLY A N 1
ATOM 1280 C CA . GLY A 1 196 ? 28.34900 67.29079 -3.67253 1.000 76.75032 314 GLY A CA 1
ATOM 1281 C C . GLY A 1 196 ? 27.11901 66.75523 -2.95936 1.000 78.59054 314 GLY A C 1
ATOM 1282 O O . GLY A 1 196 ? 26.30895 67.49630 -2.39447 1.000 74.62216 314 GLY A O 1
ATOM 1283 N N . PHE A 1 197 ? 26.99463 65.42559 -2.99220 1.000 77.40549 315 PHE A N 1
ATOM 1284 C CA . PHE A 1 197 ? 25.82954 64.76784 -2.40719 1.000 75.62972 315 PHE A CA 1
ATOM 1285 C C . PHE A 1 197 ? 25.77651 64.97505 -0.89823 1.000 75.23932 315 PHE A C 1
ATOM 1286 O O . PHE A 1 197 ? 24.73236 65.34324 -0.34766 1.000 74.98806 315 PHE A O 1
ATOM 1288 N N . GLN A 1 198 ? 26.89731 64.74039 -0.20975 1.000 78.16937 316 GLN A N 1
ATOM 1289 C CA . GLN A 1 198 ? 26.91101 64.87425 1.24474 1.000 70.53960 316 GLN A CA 1
ATOM 1290 C C . GLN A 1 198 ? 26.71330 66.32442 1.67034 1.000 65.21121 316 GLN A C 1
ATOM 1291 O O . GLN A 1 198 ? 25.97432 66.60270 2.62186 1.000 64.43079 316 GLN A O 1
ATOM 1293 N N . GLN A 1 199 ? 27.35848 67.26432 0.97547 1.000 66.32767 317 GLN A N 1
ATOM 1294 C CA . GLN A 1 199 ? 27.22061 68.67208 1.32825 1.000 60.76930 317 GLN A CA 1
ATOM 1295 C C . GLN A 1 199 ? 25.80058 69.18259 1.11959 1.000 55.17614 317 GLN A C 1
ATOM 1296 O O . GLN A 1 199 ? 25.41583 70.17229 1.74989 1.000 53.12746 317 GLN A O 1
ATOM 1299 N N . LEU A 1 200 ? 25.01751 68.53173 0.25296 1.000 67.01512 318 LEU A N 1
ATOM 1300 C CA . LEU A 1 200 ? 23.62067 68.91014 0.06457 1.000 58.02797 318 LEU A CA 1
ATOM 1301 C C . LEU A 1 200 ? 22.72484 68.34976 1.16057 1.000 55.74426 318 LEU A C 1
ATOM 1302 O O . LEU A 1 200 ? 21.67478 68.93171 1.45542 1.000 53.00571 318 LEU A O 1
ATOM 1304 N N . LEU A 1 201 ? 23.11368 67.23122 1.77310 1.000 55.16078 319 LEU A N 1
ATOM 1305 C CA . LEU A 1 201 ? 22.36731 66.70926 2.91101 1.000 51.06427 319 LEU A CA 1
ATOM 1306 C C . LEU A 1 201 ? 22.50486 67.57840 4.15495 1.000 50.53506 319 LEU A C 1
ATOM 1307 O O . LEU A 1 201 ? 21.90474 67.24543 5.18380 1.000 50.73922 319 LEU A O 1
ATOM 1309 N N . LEU A 1 202 ? 23.26471 68.67782 4.09895 1.000 38.92461 320 LEU A N 1
ATOM 1310 C CA . LEU A 1 202 ? 23.34786 69.54159 5.27131 1.000 32.36411 320 LEU A CA 1
ATOM 1311 C C . LEU A 1 202 ? 22.07780 70.35603 5.45892 1.000 33.74331 320 LEU A C 1
ATOM 1312 O O . LEU A 1 202 ? 21.70890 70.67326 6.59171 1.000 35.96046 320 LEU A O 1
ATOM 1317 N N . GLU A 1 203 ? 21.40625 70.70349 4.37796 1.000 29.77684 321 GLU A N 1
ATOM 1318 C CA A GLU A 1 203 ? 20.17781 71.48497 4.46781 0.771 27.85298 321 GLU A CA 1
ATOM 1319 C CA B GLU A 1 203 ? 20.17698 71.48138 4.47378 0.229 28.06467 321 GLU A CA 1
ATOM 1320 C C . GLU A 1 203 ? 19.06462 70.61011 5.04095 1.000 25.52752 321 GLU A C 1
ATOM 1321 O O . GLU A 1 203 ? 18.72333 69.58852 4.42840 1.000 27.45487 321 GLU A O 1
ATOM 1332 N N . PRO A 1 204 ? 18.48137 70.95190 6.20432 1.000 25.42649 322 PRO A N 1
ATOM 1333 C CA . PRO A 1 204 ? 17.54237 70.01517 6.84582 1.000 25.51299 322 PRO A CA 1
ATOM 1334 C C . PRO A 1 204 ? 16.37069 69.60043 5.97675 1.000 22.87363 322 PRO A C 1
ATOM 1335 O O . PRO A 1 204 ? 15.99133 68.42909 6.01789 1.000 24.57058 322 PRO A O 1
ATOM 1339 N N . MET A 1 205 ? 15.78599 70.50536 5.19279 1.000 23.54558 323 MET A N 1
ATOM 1340 C CA . MET A 1 205 ? 14.63425 70.08039 4.39601 1.000 22.97941 323 MET A CA 1
ATOM 1341 C C . MET A 1 205 ? 15.05726 69.13777 3.27780 1.000 21.82104 323 MET A C 1
ATOM 1342 O O . MET A 1 205 ? 14.28040 68.26152 2.87324 1.000 22.10760 323 MET A O 1
ATOM 1347 N N . LEU A 1 206 ? 16.29104 69.26984 2.77513 1.000 22.15822 324 LEU A N 1
ATOM 1348 C CA . LEU A 1 206 ? 16.73981 68.32879 1.75577 1.000 20.22500 324 LEU A CA 1
ATOM 1349 C C . LEU A 1 206 ? 17.05388 66.97026 2.36882 1.000 22.68270 324 LEU A C 1
ATOM 1350 O O . LEU A 1 206 ? 16.66453 65.92822 1.82316 1.000 22.43872 324 LEU A O 1
ATOM 1355 N N . LYS A 1 207 ? 17.75937 66.96281 3.50451 1.000 22.68209 325 LYS A N 1
ATOM 1356 C CA . LYS A 1 207 ? 17.96699 65.71411 4.22458 1.000 22.40395 325 LYS A CA 1
ATOM 1357 C C . LYS A 1 207 ? 16.63924 65.03372 4.51342 1.000 21.08759 325 LYS A C 1
ATOM 1358 O O . LYS A 1 207 ? 16.51701 63.81009 4.38830 1.000 24.09128 325 LYS A O 1
ATOM 1362 N N . PHE A 1 208 ? 15.62106 65.82332 4.86823 1.000 22.41273 326 PHE A N 1
ATOM 1363 C CA . PHE A 1 208 ? 14.30913 65.25435 5.16734 1.000 22.39628 326 PHE A CA 1
ATOM 1364 C C . PHE A 1 208 ? 13.73672 64.53061 3.95678 1.000 20.83287 326 PHE A C 1
ATOM 1365 O O . PHE A 1 208 ? 13.22008 63.41405 4.07347 1.000 19.68604 326 PHE A O 1
ATOM 1373 N N . HIS A 1 209 ? 13.79013 65.16134 2.78114 1.000 19.13828 327 HIS A N 1
ATOM 1374 C CA . HIS A 1 209 ? 13.21842 64.50930 1.61004 1.000 17.74662 327 HIS A CA 1
ATOM 1375 C C . HIS A 1 209 ? 13.94111 63.20865 1.28894 1.000 20.11602 327 HIS A C 1
ATOM 1376 O O . HIS A 1 209 ? 13.30355 62.20865 0.95072 1.000 19.87701 327 HIS A O 1
ATOM 1383 N N . TYR A 1 210 ? 15.27453 63.18623 1.41110 1.000 19.22670 328 TYR A N 1
ATOM 1384 C CA . TYR A 1 210 ? 15.97631 61.95169 1.10443 1.000 21.21186 328 TYR A CA 1
ATOM 1385 C C . TYR A 1 210 ? 15.68907 60.87975 2.14594 1.000 19.19829 328 TYR A C 1
ATOM 1386 O O . TYR A 1 210 ? 15.48419 59.70997 1.79441 1.000 22.37860 328 TYR A O 1
ATOM 1395 N N . MET A 1 211 ? 15.67190 61.26590 3.42173 1.000 20.86157 329 MET A N 1
ATOM 1396 C CA A MET A 1 211 ? 15.44621 60.30948 4.50312 0.595 21.05837 329 MET A CA 1
ATOM 1397 C CA B MET A 1 211 ? 15.45731 60.28673 4.47871 0.405 21.11953 329 MET A CA 1
ATOM 1398 C C . MET A 1 211 ? 14.03765 59.74069 4.44639 1.000 23.72280 329 MET A C 1
ATOM 1399 O O . MET A 1 211 ? 13.83106 58.54127 4.66060 1.000 24.30247 329 MET A O 1
ATOM 1408 N N . LEU A 1 212 ? 13.04952 60.59258 4.14959 1.000 20.07116 330 LEU A N 1
ATOM 1409 C CA . LEU A 1 212 ? 11.67899 60.09643 4.08196 1.000 20.91762 330 LEU A CA 1
ATOM 1410 C C . LEU A 1 212 ? 11.49272 59.17532 2.88216 1.000 20.09239 330 LEU A C 1
ATOM 1411 O O . LEU A 1 212 ? 10.78465 58.16310 2.96651 1.000 22.47345 330 LEU A O 1
ATOM 1416 N N . LYS A 1 213 ? 12.09884 59.51757 1.74230 1.000 19.10374 331 LYS A N 1
ATOM 1417 C CA . LYS A 1 213 ? 11.97527 58.66436 0.57301 1.000 20.28506 331 LYS A CA 1
ATOM 1418 C C . LYS A 1 213 ? 12.56305 57.28313 0.84695 1.000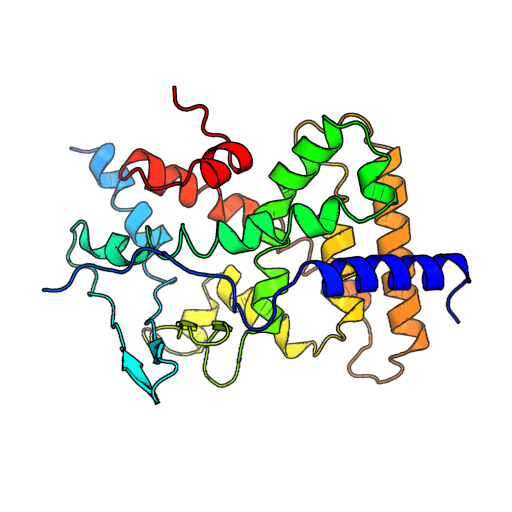 23.14121 331 LYS A C 1
ATOM 1419 O O . LYS A 1 213 ? 12.03984 56.27983 0.35688 1.000 24.52314 331 LYS A O 1
ATOM 1425 N N . LYS A 1 214 ? 13.62433 57.21731 1.65318 1.000 25.63758 332 LYS A N 1
ATOM 1426 C CA . LYS A 1 214 ? 14.28086 55.94521 1.95090 1.000 27.03491 332 LYS A CA 1
ATOM 1427 C C . LYS A 1 214 ? 13.39980 55.00424 2.75544 1.000 33.54239 332 LYS A C 1
ATOM 1428 O O . LYS A 1 214 ? 13.63352 53.78862 2.73661 1.000 32.22346 332 LYS A O 1
ATOM 1432 N N . LEU A 1 215 ? 12.40434 55.53158 3.46941 1.000 26.06195 333 LEU A N 1
ATOM 1433 C CA . LEU A 1 215 ? 11.51142 54.67252 4.23845 1.000 24.07686 333 LEU A CA 1
ATOM 1434 C C . LEU A 1 215 ? 10.54297 53.89489 3.35976 1.000 28.07075 333 LEU A C 1
ATOM 1435 O O . LEU A 1 215 ? 9.90882 52.95601 3.85719 1.000 28.72735 333 LEU A O 1
ATOM 1440 N N . GLN A 1 216 ? 10.39072 54.28041 2.09060 1.000 25.12849 334 GLN A N 1
ATOM 1441 C CA . GLN A 1 216 ? 9.56257 53.56238 1.11896 1.000 24.26627 334 GLN A CA 1
ATOM 1442 C C . GLN A 1 216 ? 8.13662 53.37733 1.63265 1.000 22.62917 334 GLN A C 1
ATOM 1443 O O . GLN A 1 216 ? 7.59843 52.26893 1.69265 1.000 23.47786 334 GLN A O 1
ATOM 1449 N N . LEU A 1 217 ? 7.51501 54.49886 1.98280 1.000 21.42506 335 LEU A N 1
ATOM 1450 C CA . LEU A 1 217 ? 6.20381 54.44879 2.60405 1.000 19.30028 335 LEU A CA 1
ATOM 1451 C C . LEU A 1 217 ? 5.11609 54.17663 1.57727 1.000 19.71355 335 LEU A C 1
ATOM 1452 O O . LEU A 1 217 ? 5.24200 54.51413 0.39093 1.000 22.61422 335 LEU A O 1
ATOM 1457 N N . HIS A 1 218 ? 4.02709 53.59024 2.06021 1.000 20.45582 336 HIS A N 1
ATOM 1458 C CA . HIS A 1 218 ? 2.80245 53.40054 1.29546 1.000 22.05776 336 HIS A CA 1
ATOM 1459 C C . HIS A 1 218 ? 2.02306 54.70810 1.20308 1.000 18.87884 336 HIS A C 1
ATOM 1460 O O . HIS A 1 218 ? 2.17703 55.60403 2.03907 1.000 20.80409 336 HIS A O 1
ATOM 1467 N N . GLU A 1 219 ? 1.11657 54.78726 0.21107 1.000 18.60546 337 GLU A N 1
ATOM 1468 C CA . GLU A 1 219 ? 0.21925 55.94306 0.14791 1.000 20.26949 337 GLU A CA 1
ATOM 1469 C C . GLU A 1 219 ? -0.51400 56.14830 1.46497 1.000 18.13034 337 GLU A C 1
ATOM 1470 O O . GLU A 1 219 ? -0.69191 57.28449 1.91995 1.000 18.70677 337 GLU A O 1
ATOM 1476 N N . GLU A 1 220 ? -0.93409 55.05265 2.09801 1.000 20.47581 338 GLU A N 1
ATOM 1477 C CA . GLU A 1 220 ? -1.68882 55.14546 3.34531 1.000 19.71487 338 GLU A CA 1
ATOM 1478 C C . GLU A 1 220 ? -0.85077 55.74730 4.46537 1.000 17.72346 338 GLU A C 1
ATOM 1479 O O . GLU A 1 220 ? -1.37023 56.45286 5.33300 1.000 18.55586 338 GLU A O 1
ATOM 1485 N N . GLU A 1 221 ? 0.44564 55.43969 4.48627 1.000 19.22509 339 GLU A N 1
ATOM 1486 C CA . GLU A 1 221 ? 1.30899 55.99998 5.51963 1.000 16.82842 339 GLU A CA 1
ATOM 1487 C C . GLU A 1 221 ? 1.55922 57.48180 5.28076 1.000 17.94974 339 GLU A C 1
ATOM 1488 O O . GLU A 1 221 ? 1.56246 58.27537 6.22615 1.000 18.62392 339 GLU A O 1
ATOM 1494 N N . TYR A 1 222 ? 1.73303 57.88602 4.01810 1.000 18.88070 340 TYR A N 1
ATOM 1495 C CA . TYR A 1 222 ? 1.83287 59.31313 3.73913 1.000 17.75008 340 TYR A CA 1
ATOM 1496 C C . TYR A 1 222 ? 0.57369 60.05559 4.17226 1.000 17.63977 340 TYR A C 1
ATOM 1497 O O . TYR A 1 222 ? 0.66220 61.14264 4.75173 1.000 17.59179 340 TYR A O 1
ATOM 1506 N N . VAL A 1 223 ? -0.61685 59.50005 3.90473 1.000 17.06656 341 VAL A N 1
ATOM 1507 C CA A VAL A 1 223 ? -1.80569 60.27990 4.21146 0.857 16.88042 341 VAL A CA 1
ATOM 1508 C CA B VAL A 1 223 ? -1.81741 60.27038 4.22021 0.143 17.08015 341 VAL A CA 1
ATOM 1509 C C . VAL A 1 223 ? -2.03657 60.32267 5.72223 1.000 16.94158 341 VAL A C 1
ATOM 1510 O O . VAL A 1 223 ? -2.54294 61.31932 6.24348 1.000 17.73443 341 VAL A O 1
ATOM 1517 N N . LEU A 1 224 ? -1.64248 59.26977 6.44905 1.000 17.69230 342 LEU A N 1
ATOM 1518 C CA . LEU A 1 224 ? -1.71147 59.33706 7.90474 1.000 19.04605 342 LEU A CA 1
ATOM 1519 C C . LEU A 1 224 ? -0.69988 60.33573 8.45469 1.000 16.79075 342 LEU A C 1
ATOM 1520 O O . LEU A 1 224 ? -1.00744 61.05948 9.39598 1.000 17.11718 342 LEU A O 1
ATOM 1525 N N . MET A 1 225 ? 0.49031 60.43637 7.83977 1.000 18.04869 343 MET A N 1
ATOM 1526 C CA . MET A 1 225 ? 1.41504 61.50670 8.21989 1.000 16.98885 343 MET A CA 1
ATOM 1527 C C . MET A 1 225 ? 0.79058 62.87956 8.01616 1.000 17.64430 343 MET A C 1
ATOM 1528 O O . MET A 1 225 ? 0.93750 63.76696 8.85861 1.000 17.69460 343 MET A O 1
ATOM 1533 N N . GLN A 1 226 ? 0.11593 63.08292 6.88381 1.000 17.38196 344 GLN A N 1
ATOM 1534 C CA . GLN A 1 226 ? -0.59585 64.33313 6.67335 1.000 16.07269 344 GLN A CA 1
ATOM 1535 C C . GLN A 1 226 ? -1.61193 64.59235 7.77758 1.000 16.22457 344 GLN A C 1
ATOM 1536 O O . GLN A 1 226 ? -1.73392 65.72319 8.25314 1.000 17.91260 344 GLN A O 1
ATOM 1542 N N . ALA A 1 227 ? -2.37503 63.56468 8.17043 1.000 18.68648 345 ALA A N 1
ATOM 1543 C CA . ALA A 1 227 ? -3.39140 63.75739 9.20512 1.000 19.31084 345 ALA A CA 1
ATOM 1544 C C . ALA A 1 227 ? -2.76184 64.10016 10.54442 1.000 19.82366 345 ALA A C 1
ATOM 1545 O O . ALA A 1 227 ? -3.25604 64.97308 11.26836 1.000 19.62532 345 ALA A O 1
ATOM 1547 N N . ILE A 1 228 ? -1.67355 63.41894 10.89268 1.000 18.77442 346 ILE A N 1
ATOM 1548 C CA . ILE A 1 228 ? -1.01460 63.68134 12.16470 1.000 18.91872 346 ILE A CA 1
ATOM 1549 C C . ILE A 1 228 ? -0.47667 65.10614 12.20093 1.000 22.26900 346 ILE A C 1
ATOM 1550 O O . ILE A 1 228 ? -0.62292 65.81634 13.20151 1.000 22.28058 346 ILE A O 1
ATOM 1555 N N . SER A 1 229 ? 0.11745 65.56603 11.09497 1.000 18.51811 347 SER A N 1
ATOM 1556 C CA . SER A 1 229 ? 0.56972 66.95327 11.01335 1.000 19.16330 347 SER A CA 1
ATOM 1557 C C . SER A 1 229 ? -0.59594 67.93578 11.08946 1.000 21.95401 347 SER A C 1
ATOM 1558 O O . SER A 1 229 ? -0.53235 68.94608 11.80516 1.000 22.33248 347 SER A O 1
ATOM 1561 N N . LEU A 1 230 ? -1.65676 67.67936 10.31539 1.000 20.84070 348 LEU A N 1
ATOM 1562 C CA . LEU A 1 230 ? -2.77823 68.60998 10.26271 1.000 18.53199 348 LEU A CA 1
ATOM 1563 C C . LEU A 1 230 ? -3.43120 68.76826 11.63451 1.000 21.01499 348 LEU A C 1
ATOM 1564 O O . LEU A 1 230 ? -3.73357 69.88830 12.06471 1.000 21.63370 348 LEU A O 1
ATOM 1569 N N . PHE A 1 231 ? -3.65501 67.66261 12.32858 1.000 23.92610 349 PHE A N 1
ATOM 1570 C CA . PHE A 1 231 ? -4.34393 67.69454 13.61809 1.000 25.45086 349 PHE A CA 1
ATOM 1571 C C . PHE A 1 231 ? -3.33865 67.83673 14.75757 1.000 24.71057 349 PHE A C 1
ATOM 1572 O O . PHE A 1 231 ? -3.25542 67.01899 15.66666 1.000 31.53720 349 PHE A O 1
ATOM 1580 N N . SER A 1 232 ? -2.56724 68.91795 14.70667 1.000 27.13382 350 SER A N 1
ATOM 1581 C CA . SER A 1 232 ? -1.57996 69.17219 15.75195 1.000 30.72779 350 SER A CA 1
ATOM 1582 C C . SER A 1 232 ? -2.19751 70.09744 16.78536 1.000 26.90243 350 SER A C 1
ATOM 1583 O O . SER A 1 232 ? -2.49729 71.25295 16.45970 1.000 31.49601 350 SER A O 1
ATOM 1586 N N . PRO A 1 233 ? -2.40781 69.64071 18.02364 1.000 31.70958 351 PRO A N 1
ATOM 1587 C CA . PRO A 1 233 ? -3.17347 70.44086 18.99325 1.000 37.29715 351 PRO A CA 1
ATOM 1588 C C . PRO A 1 233 ? -2.45279 71.68298 19.49559 1.000 42.16946 351 PRO A C 1
ATOM 1589 O O . PRO A 1 233 ? -3.10929 72.54835 20.09448 1.000 44.40091 351 PRO A O 1
ATOM 1593 N N . ASP A 1 234 ? -1.14384 71.80892 19.27258 1.000 34.18643 352 ASP A N 1
ATOM 1594 C CA . ASP A 1 234 ? -0.35800 72.89328 19.84802 1.000 38.93901 352 ASP A CA 1
ATOM 1595 C C . ASP A 1 234 ? 0.00887 73.97528 18.83401 1.000 47.83020 352 ASP A C 1
ATOM 1596 O O . ASP A 1 234 ? 0.91446 74.77367 19.09164 1.000 43.47097 352 ASP A O 1
ATOM 1601 N N . ARG A 1 235 ? -0.67710 74.03410 17.69566 1.000 36.76178 353 ARG A N 1
ATOM 1602 C CA . ARG A 1 235 ? -0.49302 75.16292 16.80255 1.000 33.73299 353 ARG A CA 1
ATOM 1603 C C . ARG A 1 235 ? -1.01626 76.43596 17.46131 1.000 37.42991 353 ARG A C 1
ATOM 1604 O O . ARG A 1 235 ? -1.95921 76.39070 18.25531 1.000 36.69109 353 ARG A O 1
ATOM 1612 N N . PRO A 1 236 ? -0.42834 77.58194 17.13472 1.000 35.15439 354 PRO A N 1
ATOM 1613 C CA . PRO A 1 236 ? -0.94401 78.85570 17.64962 1.000 41.23092 354 PRO A CA 1
ATOM 1614 C C . PRO A 1 236 ? -2.41666 79.04417 17.31983 1.000 42.52780 354 PRO A C 1
ATOM 1615 O O . PRO A 1 236 ? -2.84721 78.85744 16.17898 1.000 37.92603 354 PRO A O 1
ATOM 1619 N N . GLY A 1 237 ? -3.19870 79.41128 18.33728 1.000 35.34036 355 GLY A N 1
ATOM 1620 C CA . GLY A 1 237 ? -4.56368 79.82276 18.12954 1.000 37.46718 355 GLY A CA 1
ATOM 1621 C C . GLY A 1 237 ? -5.60479 78.73785 18.27225 1.000 41.69037 355 GLY A C 1
ATOM 1622 O O . GLY A 1 237 ? -6.79900 79.05522 18.29178 1.000 44.39257 355 GLY A O 1
ATOM 1623 N N . VAL A 1 238 ? -5.20239 77.47086 18.36070 1.000 33.90431 356 VAL A N 1
ATOM 1624 C CA . VAL A 1 238 ? -6.17156 76.38971 18.49074 1.000 31.79953 356 VAL A CA 1
ATOM 1625 C C . VAL A 1 238 ? -6.87452 76.50262 19.83604 1.000 38.70879 356 VAL A C 1
ATOM 1626 O O . VAL A 1 238 ? -6.22829 76.61414 20.88575 1.000 46.96397 356 VAL A O 1
ATOM 1630 N N . LEU A 1 239 ? -8.20438 76.46996 19.81030 1.000 36.61331 357 LEU A N 1
ATOM 1631 C CA . LEU A 1 239 ? -8.98243 76.51315 21.04337 1.000 38.08742 357 LEU A CA 1
ATOM 1632 C C . LEU A 1 239 ? -9.39495 75.12738 21.51623 1.000 43.49443 357 LEU A C 1
ATOM 1633 O O . LEU A 1 239 ? -9.30684 74.83061 22.71353 1.000 45.59975 357 LEU A O 1
ATOM 1638 N N . GLN A 1 240 ? -9.83727 74.26343 20.60366 1.000 38.50481 358 GLN A N 1
ATOM 1639 C CA . GLN A 1 240 ? -10.27035 72.91421 20.96379 1.000 38.49597 358 GLN A CA 1
ATOM 1640 C C . GLN A 1 240 ? -9.06863 71.97485 21.09720 1.000 37.22504 358 GLN A C 1
ATOM 1641 O O . GLN A 1 240 ? -8.96776 70.94613 20.42637 1.000 34.55233 358 GLN A O 1
ATOM 1647 N N . HIS A 1 241 ? -8.16781 72.34809 22.01740 1.000 40.39920 359 HIS A N 1
ATOM 1648 C CA A HIS A 1 241 ? -6.93401 71.59202 22.21751 0.469 41.47074 359 HIS A CA 1
ATOM 1649 C CA B HIS A 1 241 ? -6.93375 71.59475 22.24689 0.531 41.48541 359 HIS A CA 1
ATOM 1650 C C . HIS A 1 241 ? -7.20809 70.11543 22.47218 1.000 40.62205 359 HIS A C 1
ATOM 1651 O O . HIS A 1 241 ? -6.57745 69.24637 21.86225 1.000 34.31796 359 HIS A O 1
ATOM 1664 N N . ARG A 1 242 ? -8.13042 69.81158 23.38690 1.000 35.98959 360 ARG A N 1
ATOM 1665 C CA . ARG A 1 242 ? -8.34223 68.42466 23.77925 1.000 34.59059 360 ARG A CA 1
ATOM 1666 C C . ARG A 1 242 ? -8.93991 67.60308 22.64623 1.000 30.78707 360 ARG A C 1
ATOM 1667 O O . ARG A 1 242 ? -8.57150 66.43685 22.46150 1.000 33.95499 360 ARG A O 1
ATOM 1670 N N . VAL A 1 243 ? -9.88913 68.17549 21.90432 1.000 31.54376 361 VAL A N 1
ATOM 1671 C CA . VAL A 1 243 ? -10.48364 67.45394 20.78262 1.000 30.17285 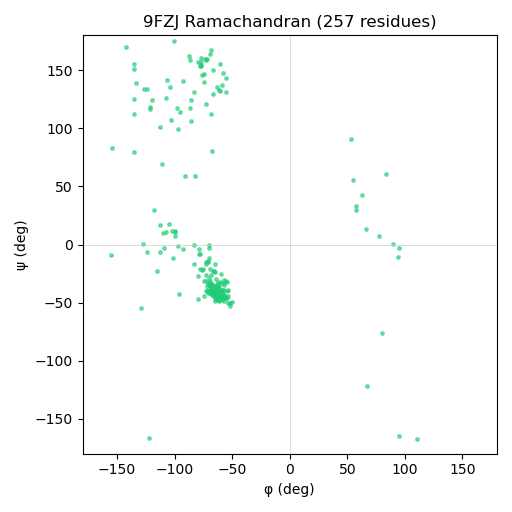361 VAL A CA 1
ATOM 1672 C C . VAL A 1 243 ? -9.41963 67.14117 19.74150 1.000 31.39218 361 VAL A C 1
ATOM 1673 O O . VAL A 1 243 ? -9.32071 66.01133 19.24680 1.000 30.95724 361 VAL A O 1
ATOM 1677 N N . VAL A 1 244 ? -8.59794 68.13784 19.41129 1.000 29.37130 362 VAL A N 1
ATOM 1678 C CA . VAL A 1 244 ? -7.58826 67.95188 18.36936 1.000 29.66340 362 VAL A CA 1
ATOM 1679 C C . VAL A 1 244 ? -6.52557 66.96453 18.83079 1.000 29.59452 362 VAL A C 1
ATOM 1680 O O . VAL A 1 244 ? -6.06437 66.11490 18.05738 1.000 28.87408 362 VAL A O 1
ATOM 1684 N N . ASP A 1 245 ? -6.13761 67.04224 20.10462 1.000 29.49329 363 ASP A N 1
ATOM 1685 C CA . ASP A 1 245 ? -5.17483 66.09056 20.64055 1.000 29.08881 363 ASP A CA 1
ATOM 1686 C C . ASP A 1 245 ? -5.71147 64.66705 20.59739 1.000 28.40900 363 ASP A C 1
ATOM 1687 O O . ASP A 1 245 ? -4.97550 63.73432 20.26428 1.000 29.58149 363 ASP A O 1
ATOM 1692 N N . GLN A 1 246 ? -6.99188 64.47303 20.93418 1.000 27.45662 364 GLN A N 1
ATOM 1693 C CA A GLN A 1 246 ? -7.56849 63.13488 20.84892 1.000 30.94303 364 GLN A CA 1
ATOM 1694 C C . GLN A 1 246 ? -7.58100 62.63465 19.40978 1.000 25.25845 364 GLN A C 1
ATOM 1695 O O . GLN A 1 246 ? -7.27785 61.46475 19.15020 1.000 27.91667 364 GLN A O 1
ATOM 1698 N N . LEU A 1 247 ? -7.92448 63.51288 18.46276 1.000 27.92764 365 LEU A N 1
ATOM 1699 C CA . LEU A 1 247 ? -7.93011 63.12542 17.05366 1.000 29.59127 365 LEU A CA 1
ATOM 1700 C C . LEU A 1 247 ? -6.53829 62.72798 16.59431 1.000 23.40201 365 LEU A C 1
ATOM 1701 O O . LEU A 1 247 ? -6.35792 61.69741 15.92933 1.000 25.59893 365 LEU A O 1
ATOM 1706 N N . GLN A 1 248 ? -5.53690 63.52659 16.95186 1.000 23.02266 366 GLN A N 1
ATOM 1707 C CA . GLN A 1 248 ? -4.17262 63.21023 16.54633 1.000 24.78641 366 GLN A CA 1
ATOM 1708 C C . GLN A 1 248 ? -3.73772 61.86138 17.08382 1.000 30.49388 366 GLN A C 1
ATOM 1709 O O . GLN A 1 248 ? -3.12643 61.06859 16.36418 1.000 25.50947 366 GLN A O 1
ATOM 1715 N N . GLU A 1 249 ? -4.03972 61.58145 18.35325 1.000 25.36781 367 GLU A N 1
ATOM 1716 C CA . GLU A 1 249 ? -3.64949 60.29382 18.91371 1.000 27.73224 367 GLU A CA 1
ATOM 1717 C C . GLU A 1 249 ? -4.31019 59.13948 18.16887 1.000 25.38419 367 GLU A C 1
ATOM 1718 O O . GLU A 1 249 ? -3.69567 58.08701 17.97422 1.000 25.58879 367 GLU A O 1
ATOM 1724 N N . GLN A 1 250 ? -5.56136 59.31280 17.73879 1.000 25.67832 368 GLN A N 1
ATOM 1725 C CA A GLN A 1 250 ? -6.22199 58.23361 17.01675 0.793 24.34143 368 GLN A CA 1
ATOM 1726 C C . GLN A 1 250 ? -5.59195 58.01655 15.64813 1.000 22.99690 368 GLN A C 1
ATOM 1727 O O . GLN A 1 250 ? -5.45884 56.87206 15.19820 1.000 24.56815 368 GLN A O 1
ATOM 1733 N N . PHE A 1 251 ? -5.18610 59.09601 14.97758 1.000 23.55721 369 PHE A N 1
ATOM 1734 C CA . PHE A 1 251 ? -4.47187 58.92049 13.70983 1.000 20.25623 369 PHE A CA 1
ATOM 1735 C C . PHE A 1 251 ? -3.12206 58.25332 13.92427 1.000 19.47713 369 PHE A C 1
ATOM 1736 O O . PHE A 1 251 ? -2.69515 57.41428 13.11847 1.000 20.53273 369 PHE A O 1
ATOM 1744 N N . ALA A 1 252 ? -2.42731 58.61924 15.00790 1.000 23.53218 370 ALA A N 1
ATOM 1745 C CA . ALA A 1 252 ? -1.13716 57.99964 15.27652 1.000 22.32192 370 ALA A CA 1
ATOM 1746 C C . ALA A 1 252 ? -1.30254 56.52878 15.63155 1.000 21.72103 370 ALA A C 1
ATOM 1747 O O . ALA A 1 252 ? -0.54917 55.68667 15.14759 1.000 23.01691 370 ALA A O 1
ATOM 1749 N N . ILE A 1 253 ? -2.30041 56.19475 16.45706 1.000 23.61911 371 ILE A N 1
ATOM 1750 C CA . ILE A 1 253 ? -2.55811 54.78749 16.76600 1.000 26.50840 371 ILE A CA 1
ATOM 1751 C C . ILE A 1 253 ? -2.92141 54.01103 15.50352 1.000 23.16492 371 ILE A C 1
ATOM 1752 O O . ILE A 1 253 ? -2.47174 52.87859 15.30020 1.000 24.23112 371 ILE A O 1
ATOM 1757 N N . THR A 1 254 ? -3.72645 54.60828 14.62299 1.000 23.63697 372 THR A N 1
ATOM 1758 C CA . THR A 1 254 ? -4.05192 53.94000 13.36730 1.000 23.34806 372 THR A CA 1
ATOM 1759 C C . THR A 1 254 ? -2.79453 53.67821 12.53904 1.000 21.10285 372 THR A C 1
ATOM 1760 O O . THR A 1 254 ? -2.63416 52.59813 11.95625 1.000 23.18235 372 THR A O 1
ATOM 1764 N N . LEU A 1 255 ? -1.88436 54.64885 12.48696 1.000 21.52170 373 LEU A N 1
ATOM 1765 C CA . LEU A 1 255 ? -0.64114 54.45474 11.74514 1.000 19.20337 373 LEU A CA 1
ATOM 1766 C C . LEU A 1 255 ? 0.20083 53.34609 12.36342 1.000 20.53930 373 LEU A C 1
ATOM 1767 O O . LEU A 1 255 ? 0.74093 52.48730 11.65534 1.000 20.90872 373 LEU A O 1
ATOM 1772 N N . LYS A 1 256 ? 0.33594 53.37315 13.68918 1.000 24.46771 374 LYS A N 1
ATOM 1773 C CA . LYS A 1 256 ? 1.06413 52.31898 14.38475 1.000 23.09526 374 LYS A CA 1
ATOM 1774 C C . LYS A 1 256 ? 0.46489 50.94996 14.09234 1.000 21.52053 374 LYS A C 1
ATOM 1775 O O . LYS A 1 256 ? 1.19522 50.00374 13.76878 1.000 22.13782 374 LYS A O 1
ATOM 1781 N N . SER A 1 257 ? -0.86581 50.84052 14.15960 1.000 25.06966 375 SER A N 1
ATOM 1782 C CA . SER A 1 257 ? -1.53860 49.57693 13.87011 1.000 27.56441 375 SER A CA 1
ATOM 1783 C C . SER A 1 257 ? -1.37717 49.17658 12.40913 1.000 25.23694 375 SER A C 1
ATOM 1784 O O . SER A 1 257 ? -1.11792 48.00559 12.10348 1.000 24.53343 375 SER A O 1
ATOM 1787 N N . TYR A 1 258 ? -1.52954 50.13030 11.48495 1.000 24.09581 376 TYR A N 1
ATOM 1788 C CA . TYR A 1 258 ? -1.32788 49.81927 10.07463 1.000 20.90151 376 TYR A CA 1
ATOM 1789 C C . TYR A 1 258 ? 0.04590 49.20477 9.83841 1.000 21.97500 376 TYR A C 1
ATOM 1790 O O . TYR A 1 258 ? 0.18377 48.21156 9.12203 1.000 24.20702 376 TYR A O 1
ATOM 1799 N N . ILE A 1 259 ? 1.08124 49.80214 10.42618 1.000 21.46964 377 ILE A N 1
ATOM 1800 C CA . ILE A 1 259 ? 2.43024 49.29964 10.21863 1.000 20.23679 377 ILE A CA 1
ATOM 1801 C C . ILE A 1 259 ? 2.58440 47.90699 10.82246 1.000 23.43804 377 ILE A C 1
ATOM 1802 O O . ILE A 1 259 ? 3.19331 47.02260 10.21324 1.000 27.19737 377 ILE A O 1
ATOM 1807 N N . GLU A 1 260 ? 2.02151 47.68555 12.01172 1.000 25.82548 378 GLU A N 1
ATOM 1808 C CA . GLU A 1 260 ? 2.13452 46.36624 12.63447 1.000 28.83732 378 GLU A CA 1
ATOM 1809 C C . GLU A 1 260 ? 1.44605 45.29737 11.80059 1.000 31.15078 378 GLU A C 1
ATOM 1810 O O . GLU A 1 260 ? 1.94285 44.16888 11.69286 1.000 30.84235 378 GLU A O 1
ATOM 1816 N N . CYS A 1 261 ? 0.30438 45.63638 11.19814 1.000 28.28792 379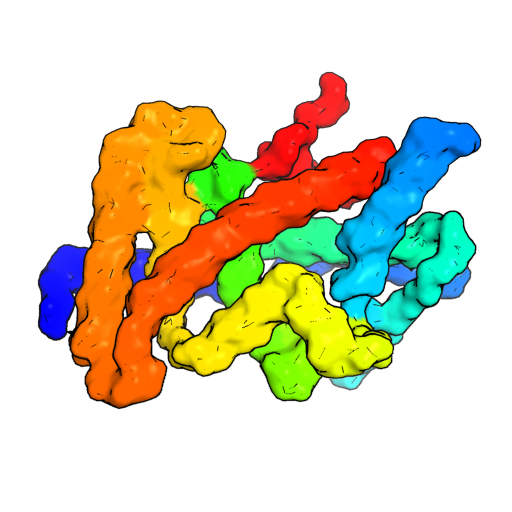 CYS A N 1
ATOM 1817 C CA . CYS A 1 261 ? -0.48979 44.68751 10.42582 1.000 32.07117 379 CYS A CA 1
ATOM 1818 C C . CYS A 1 261 ? 0.06438 44.42001 9.03612 1.000 35.15051 379 CYS A C 1
ATOM 1819 O O . CYS A 1 261 ? -0.27511 43.39171 8.44382 1.000 45.21454 379 CYS A O 1
ATOM 1822 N N . ASN A 1 262 ? 0.89517 45.31060 8.49499 1.000 29.77505 380 ASN A N 1
ATOM 1823 C CA . ASN A 1 262 ? 1.29968 45.21093 7.10053 1.000 29.89021 380 ASN A CA 1
ATOM 1824 C C . ASN A 1 262 ? 2.80135 45.14938 6.86034 1.000 30.06393 380 ASN A C 1
ATOM 1825 O O . ASN A 1 262 ? 3.20397 44.93272 5.71467 1.000 37.35462 380 ASN A O 1
ATOM 1830 N N . ARG A 1 263 ? 3.64180 45.31293 7.87890 1.000 31.26296 381 ARG A N 1
ATOM 1831 C CA . ARG A 1 263 ? 5.09388 45.35409 7.68853 1.000 34.69106 381 ARG A CA 1
ATOM 1832 C C . ARG A 1 263 ? 5.82805 44.51269 8.72025 1.000 31.36112 381 ARG A C 1
ATOM 1833 O O . ARG A 1 263 ? 6.39839 45.03667 9.68436 1.000 33.40514 381 ARG A O 1
ATOM 1841 N N . PRO A 1 264 ? 5.87076 43.19418 8.52747 1.000 42.14969 382 PRO A N 1
ATOM 1842 C CA . PRO A 1 264 ? 6.58240 42.33299 9.47845 1.000 41.60703 382 PRO A CA 1
ATOM 1843 C C . PRO A 1 264 ? 8.08145 42.24951 9.23780 1.000 39.63496 382 PRO A C 1
ATOM 1844 O O . PRO A 1 264 ? 8.77261 41.55978 9.99596 1.000 42.59045 382 PRO A O 1
ATOM 1848 N N . GLN A 1 265 ? 8.61031 42.93474 8.22314 1.000 36.36645 383 GLN A N 1
ATOM 1849 C CA . GLN A 1 265 ? 10.00883 42.74191 7.86352 1.000 38.30946 383 GLN A CA 1
ATOM 1850 C C . GLN A 1 265 ? 10.93882 43.45573 8.84501 1.000 39.23273 383 GLN A C 1
ATOM 1851 O O . GLN A 1 265 ? 10.60886 44.52886 9.35979 1.000 33.04480 383 GLN A O 1
ATOM 1857 N N . PRO A 1 266 ? 12.11190 42.87227 9.11353 1.000 36.73947 384 PRO A N 1
ATOM 1858 C CA . PRO A 1 266 ? 13.07534 43.52375 10.02288 1.000 33.57095 384 PRO A CA 1
ATOM 1859 C C . PRO A 1 266 ? 13.43005 44.94995 9.62916 1.000 33.37059 384 PRO A C 1
ATOM 1860 O O . PRO A 1 266 ? 13.68428 45.78844 10.50894 1.000 33.97548 384 PRO A O 1
ATOM 1864 N N . ALA A 1 267 ? 13.44776 45.25694 8.33170 1.000 36.22638 385 ALA A N 1
ATOM 1865 C CA . ALA A 1 267 ? 13.75648 46.61280 7.89557 1.000 39.12979 385 ALA A CA 1
ATOM 1866 C C . ALA A 1 267 ? 12.77727 47.63615 8.44775 1.000 45.65033 385 ALA A C 1
ATOM 1867 O O . ALA A 1 267 ? 13.13908 48.81231 8.58732 1.000 42.59576 385 ALA A O 1
ATOM 1869 N N . HIS A 1 268 ? 11.55514 47.21653 8.78088 1.000 38.31033 386 HIS A N 1
ATOM 1870 C CA . HIS A 1 268 ? 10.53065 48.13199 9.25165 1.000 31.39405 386 HIS A CA 1
ATOM 1871 C C . HIS A 1 268 ? 10.34713 48.07982 10.75421 1.000 25.47459 386 HIS A C 1
ATOM 1872 O O . HIS A 1 268 ? 9.38506 48.65188 11.26960 1.000 28.20259 386 HIS A O 1
ATOM 1879 N N . ARG A 1 269 ? 11.25316 47.42363 11.47809 1.000 25.23183 387 ARG A N 1
ATOM 1880 C CA . ARG A 1 269 ? 11.24255 47.59479 12.91662 1.000 27.55298 387 ARG A CA 1
ATOM 1881 C C . ARG A 1 269 ? 11.43711 49.06513 13.23882 1.000 25.12288 387 ARG A C 1
ATOM 1882 O O . ARG A 1 269 ? 12.23256 49.76738 12.59959 1.000 28.82400 387 ARG A O 1
ATOM 1890 N N . PHE A 1 270 ? 10.65782 49.53752 14.19366 1.000 26.40086 388 PHE A N 1
ATOM 1891 C CA . PHE A 1 270 ? 10.68776 50.91103 14.67246 1.000 21.15745 388 PHE A CA 1
ATOM 1892 C C . PHE A 1 270 ? 10.23498 51.90927 13.61202 1.000 21.53522 388 PHE A C 1
ATOM 1893 O O . PHE A 1 270 ? 10.41443 53.10563 13.82217 1.000 22.57924 388 PHE A O 1
ATOM 1901 N N . LEU A 1 271 ? 9.62265 51.45020 12.50725 1.000 24.55201 389 LEU A N 1
ATOM 1902 C CA . LEU A 1 271 ? 9.18193 52.37288 11.45196 1.000 24.95251 389 LEU A CA 1
ATOM 1903 C C . LEU A 1 271 ? 8.21437 53.42207 11.97948 1.000 21.06187 389 LEU A C 1
ATOM 1904 O O . LEU A 1 271 ? 8.33330 54.60864 11.63664 1.000 22.67094 389 LEU A O 1
ATOM 1909 N N . PHE A 1 272 ? 7.25324 53.02162 12.81900 1.000 20.52394 390 PHE A N 1
ATOM 1910 C CA . PHE A 1 272 ? 6.34171 54.01140 13.38465 1.000 20.83122 390 PHE A CA 1
ATOM 1911 C C . PHE A 1 272 ? 7.11026 55.08565 14.13468 1.000 23.74381 390 PHE A C 1
ATOM 1912 O O . PHE A 1 272 ? 6.85903 56.27868 13.95792 1.000 21.44549 390 PHE A O 1
ATOM 1920 N N . LEU A 1 273 ? 8.07532 54.68143 14.97144 1.000 21.45759 391 LEU A N 1
ATOM 1921 C CA . LEU A 1 273 ? 8.79761 55.68093 15.73652 1.000 21.71280 391 LEU A CA 1
ATOM 1922 C C . LEU A 1 273 ? 9.66699 56.55518 14.84401 1.000 20.52011 391 LEU A C 1
ATOM 1923 O O . LEU A 1 273 ? 9.83606 57.74322 15.13165 1.000 21.98954 391 LEU A O 1
ATOM 1928 N N . LYS A 1 274 ? 10.22559 55.98998 13.77359 1.000 21.29727 392 LYS A N 1
ATOM 1929 C CA . LYS A 1 274 ? 10.98687 56.79674 12.81869 1.000 20.55982 392 LYS A CA 1
ATOM 1930 C C . LYS A 1 274 ? 10.09574 57.85626 12.18332 1.000 21.78730 392 LYS A C 1
ATOM 1931 O O . LYS A 1 274 ? 10.49131 59.02166 12.05257 1.000 23.01392 392 LYS A O 1
ATOM 1937 N N . ILE A 1 275 ? 8.88966 57.45856 11.77412 1.000 23.94229 393 ILE A N 1
ATOM 1938 C CA . ILE A 1 275 ? 7.96727 58.40096 11.13825 1.000 21.52562 393 ILE A CA 1
ATOM 1939 C C . ILE A 1 275 ? 7.60054 59.52096 12.10394 1.000 20.75222 393 ILE A C 1
ATOM 1940 O O . ILE A 1 275 ? 7.59501 60.70714 11.74226 1.000 21.65668 393 ILE A O 1
ATOM 1945 N N . MET A 1 276 ? 7.26579 59.16753 13.35100 1.000 21.25784 394 MET A N 1
ATOM 1946 C CA . MET A 1 276 ? 6.88837 60.20454 14.29855 1.000 20.74848 394 MET A CA 1
ATOM 1947 C C . MET A 1 276 ? 8.05335 61.14966 14.55159 1.000 20.73002 394 MET A C 1
ATOM 1948 O O . MET A 1 276 ? 7.86105 62.36369 14.70315 1.000 22.77160 394 MET A O 1
ATOM 1953 N N . ALA A 1 277 ? 9.27615 60.61385 14.58762 1.000 21.11358 395 ALA A N 1
ATOM 1954 C CA . ALA A 1 277 ? 10.42549 61.48928 14.78185 1.000 23.03472 395 ALA A CA 1
ATOM 1955 C C . ALA A 1 277 ? 10.59323 62.42075 13.59050 1.000 23.72889 395 ALA A C 1
ATOM 1956 O O . ALA A 1 277 ? 10.90374 63.60331 13.76887 1.000 24.76469 395 ALA A O 1
ATOM 1958 N N . MET A 1 278 ? 10.34039 61.91997 12.37419 1.000 22.01700 396 MET A N 1
ATOM 1959 C CA A MET A 1 278 ? 10.38026 62.77026 11.18416 0.305 21.38394 396 MET A CA 1
ATOM 1960 C CA B MET A 1 278 ? 10.40752 62.80309 11.21448 0.695 21.35231 396 MET A CA 1
ATOM 1961 C C . MET A 1 278 ? 9.31316 63.85771 11.24168 1.000 22.93947 396 MET A C 1
ATOM 1962 O O . MET A 1 278 ? 9.54405 64.98939 10.80739 1.000 22.04953 396 MET A O 1
ATOM 1971 N N . LEU A 1 279 ? 8.13229 63.52748 11.76309 1.000 21.73454 397 LEU A N 1
ATOM 1972 C CA . LEU A 1 279 ? 7.08526 64.53906 11.85408 1.000 17.64240 397 LEU A CA 1
ATOM 1973 C C . LEU A 1 279 ? 7.46432 65.63864 12.83136 1.000 22.46046 397 LEU A C 1
ATOM 1974 O O . LEU A 1 279 ? 7.13664 66.80810 12.60693 1.000 22.28326 397 LEU A O 1
ATOM 1979 N N . THR A 1 280 ? 8.13915 65.28240 13.93388 1.000 23.17431 398 THR A N 1
ATOM 1980 C CA . THR A 1 280 ? 8.62955 66.30968 14.84961 1.000 25.68377 398 THR A CA 1
ATOM 1981 C C . THR A 1 280 ? 9.67924 67.18602 14.17875 1.000 24.76016 398 THR A C 1
ATOM 1982 O O . THR A 1 280 ? 9.64638 68.41474 14.31932 1.000 24.99381 398 THR A O 1
ATOM 1986 N N . GLU A 1 281 ? 10.61236 66.56845 13.44990 1.000 23.16893 399 GLU A N 1
ATOM 1987 C CA . GLU A 1 281 ? 11.60086 67.32636 12.68383 1.000 25.80017 399 GLU A CA 1
ATOM 1988 C C . GLU A 1 281 ? 10.92770 68.21914 11.64882 1.000 28.44298 399 GLU A C 1
ATOM 1989 O O . GLU A 1 281 ? 11.31751 69.37710 11.46373 1.000 24.32737 399 GLU A O 1
ATOM 1995 N N . LEU A 1 282 ? 9.89650 67.70701 10.97568 1.000 22.78630 400 LEU A N 1
ATOM 1996 C CA . LEU A 1 282 ? 9.23867 68.52037 9.95886 1.000 22.35600 400 LEU A CA 1
ATOM 1997 C C . LEU A 1 282 ? 8.59057 69.76180 10.56032 1.000 23.22525 400 LEU A C 1
ATOM 1998 O O . LEU A 1 282 ? 8.55944 70.81161 9.91673 1.000 22.21843 400 LEU A O 1
ATOM 2003 N N . ARG A 1 283 ? 8.06728 69.67218 11.78640 1.000 22.80834 401 ARG A N 1
ATOM 2004 C CA A ARG A 1 283 ? 7.51125 70.85634 12.43104 0.507 22.17789 401 ARG A CA 1
ATOM 2005 C CA B ARG A 1 283 ? 7.51124 70.85703 12.43231 0.493 22.18987 401 ARG A CA 1
ATOM 2006 C C . ARG A 1 283 ? 8.59696 71.89293 12.69948 1.000 24.29668 401 ARG A C 1
ATOM 2007 O O . ARG A 1 283 ? 8.36228 73.09855 12.54717 1.000 23.50295 401 ARG A O 1
ATOM 2022 N N . SER A 1 284 ? 9.79403 71.43764 13.09431 1.000 23.47685 402 SER A N 1
ATOM 2023 C CA A SER A 1 284 ? 10.90544 72.36035 13.30979 0.374 27.48573 402 SER A CA 1
ATOM 2024 C CA B SER A 1 284 ? 10.91199 72.35124 13.30951 0.626 27.49630 402 SER A CA 1
ATOM 2025 C C . SER A 1 284 ? 11.34444 73.01401 12.00650 1.000 24.16300 402 SER A C 1
ATOM 2026 O O . SER A 1 284 ? 11.60867 74.22310 11.97145 1.000 25.31412 402 SER A O 1
ATOM 2031 N N . ILE A 1 285 ? 11.41731 72.23723 10.92532 1.000 22.92284 403 ILE A N 1
ATOM 2032 C CA . ILE A 1 285 ? 11.80010 72.78497 9.62580 1.000 21.76640 403 ILE A CA 1
ATOM 2033 C C . ILE A 1 285 ? 10.76695 73.79152 9.14374 1.000 25.70332 403 ILE A C 1
ATOM 2034 O O . ILE A 1 285 ? 11.11094 74.82718 8.55920 1.000 25.40636 403 ILE A O 1
ATOM 2039 N N . ASN A 1 286 ? 9.48327 73.49175 9.36216 1.000 22.30365 404 ASN A N 1
ATOM 2040 C CA . ASN A 1 286 ? 8.41413 74.43557 9.04374 1.000 20.48040 404 ASN A CA 1
ATOM 2041 C C . ASN A 1 286 ? 8.66208 75.78651 9.70501 1.000 23.37900 404 ASN A C 1
ATOM 2042 O O . ASN A 1 286 ? 8.62248 76.83046 9.04632 1.000 24.69147 404 ASN A O 1
ATOM 2047 N N . ALA A 1 287 ? 8.94344 75.78324 11.01016 1.000 23.13142 405 ALA A N 1
ATOM 2048 C CA . ALA A 1 287 ? 9.20558 77.04502 11.69396 1.000 23.44078 405 ALA A CA 1
ATOM 2049 C C . ALA A 1 287 ? 10.38983 77.76969 11.06960 1.000 24.08706 405 ALA A C 1
ATOM 2050 O O . ALA A 1 287 ? 10.34561 78.98823 10.87075 1.000 26.59867 405 ALA A O 1
ATOM 2052 N N . GLN A 1 288 ? 11.43930 77.03051 10.71379 1.000 23.54613 406 GLN A N 1
ATOM 2053 C CA . GLN A 1 288 ? 12.64112 77.67317 10.19827 1.000 26.58454 406 GLN A CA 1
ATOM 2054 C C . GLN A 1 288 ? 12.42468 78.19686 8.78156 1.000 26.65249 406 GLN A C 1
ATOM 2055 O O . GLN A 1 288 ? 12.87368 79.29862 8.44164 1.000 24.86604 406 GLN A O 1
ATOM 2061 N N . HIS A 1 289 ? 11.71412 77.44297 7.94280 1.000 24.28749 407 HIS A N 1
ATOM 2062 C CA . HIS A 1 289 ? 11.45193 77.95188 6.60118 1.000 22.07493 407 HIS A CA 1
ATOM 2063 C C . HIS A 1 289 ? 10.42503 79.07560 6.62217 1.000 23.83090 407 HIS A C 1
ATOM 2064 O O . HIS A 1 289 ? 10.43501 79.94254 5.73772 1.000 24.30124 407 HIS A O 1
ATOM 2071 N N . THR A 1 290 ? 9.54651 79.09474 7.62435 1.000 24.52287 408 THR A N 1
ATOM 2072 C CA . THR A 1 290 ? 8.67166 80.24549 7.79300 1.000 25.44105 408 THR A CA 1
ATOM 2073 C C . THR A 1 290 ? 9.48425 81.48941 8.12936 1.000 24.30594 408 THR A C 1
ATOM 2074 O O . THR A 1 290 ? 9.19549 82.57780 7.62403 1.000 25.90867 408 THR A O 1
ATOM 2078 N N . GLN A 1 291 ? 10.49997 81.34440 8.99149 1.000 25.28096 409 GLN A N 1
ATOM 2079 C CA A GLN A 1 291 ? 11.39249 82.46463 9.28244 0.268 28.23561 409 GLN A CA 1
ATOM 2080 C CA B GLN A 1 291 ? 11.37102 82.47917 9.27864 0.732 28.19088 409 GLN A CA 1
ATOM 2081 C C . GLN A 1 291 ? 12.10335 82.94267 8.02278 1.000 27.93191 409 GLN A C 1
ATOM 2082 O O . GLN A 1 291 ? 12.20703 84.15022 7.77485 1.000 28.38878 409 GLN A O 1
ATOM 2093 N N . ARG A 1 292 ? 12.61162 82.00533 7.21154 1.000 25.78092 410 ARG A N 1
ATOM 2094 C CA . ARG A 1 292 ? 13.23256 82.39880 5.94411 1.000 26.41812 410 ARG A CA 1
ATOM 2095 C C . ARG A 1 292 ? 12.25905 83.19140 5.08718 1.000 27.86001 410 ARG A C 1
ATOM 2096 O O . ARG A 1 292 ? 12.60303 84.25082 4.54560 1.000 26.83307 410 ARG A O 1
ATOM 2104 N N . LEU A 1 293 ? 11.03651 82.67443 4.93454 1.000 24.87862 411 LEU A N 1
ATOM 2105 C CA . LEU A 1 293 ? 10.03929 83.34456 4.11078 1.000 24.56969 411 LEU A CA 1
ATOM 2106 C C . LEU A 1 293 ? 9.83150 84.78061 4.56726 1.000 24.59132 411 LEU A C 1
ATOM 2107 O O . LEU A 1 293 ? 9.78944 85.70428 3.74800 1.000 26.30074 411 LEU A O 1
ATOM 2112 N N . LEU A 1 294 ? 9.69700 84.98565 5.87309 1.000 25.49275 412 LEU A N 1
ATOM 2113 C CA . LEU A 1 294 ? 9.43892 86.33456 6.36048 1.000 30.13639 412 LEU A CA 1
ATOM 2114 C C . LEU A 1 294 ? 10.66504 87.22542 6.17748 1.000 27.17274 412 LEU A C 1
ATOM 2115 O O . LEU A 1 294 ? 10.52955 88.40876 5.85322 1.000 30.78627 412 LEU A O 1
ATOM 2120 N N . ARG A 1 295 ? 11.86928 86.66974 6.34036 1.000 29.10922 413 ARG A N 1
ATOM 2121 C CA . ARG A 1 295 ? 13.07887 87.45164 6.06967 1.000 27.72281 413 ARG A CA 1
ATOM 2122 C C . ARG A 1 295 ? 13.13722 87.89477 4.61274 1.000 29.49252 413 ARG A C 1
ATOM 2123 O O . ARG A 1 295 ? 13.44019 89.05977 4.31448 1.000 30.12100 413 ARG A O 1
ATOM 2131 N N . ILE A 1 296 ? 12.86417 86.97593 3.68412 1.000 29.74823 414 ILE A N 1
ATOM 2132 C CA . ILE A 1 296 ? 12.88493 87.33340 2.26798 1.000 26.13569 414 ILE A CA 1
ATOM 2133 C C . ILE A 1 296 ? 11.80294 88.36155 1.97037 1.000 29.13098 414 ILE A C 1
ATOM 2134 O O . ILE A 1 296 ? 12.04232 89.36355 1.28380 1.000 30.24646 414 ILE A O 1
ATOM 2139 N N . GLN A 1 297 ? 10.59022 88.12060 2.47957 1.000 28.93328 415 GLN A N 1
ATOM 2140 C CA . GLN A 1 297 ? 9.47049 89.02897 2.24623 1.000 27.97387 415 GLN A CA 1
ATOM 2141 C C . GLN A 1 297 ? 9.78598 90.44149 2.71911 1.000 33.27500 415 GLN A C 1
ATOM 2142 O O . GLN A 1 297 ? 9.34548 91.41629 2.09945 1.000 32.86129 415 GLN A O 1
ATOM 2148 N N . ASP A 1 298 ? 10.55281 90.56151 3.80328 1.000 35.15532 416 ASP A N 1
ATOM 2149 C CA . ASP A 1 298 ? 10.86162 91.86834 4.37382 1.000 35.60308 416 ASP A CA 1
ATOM 2150 C C . ASP A 1 298 ? 11.65505 92.72487 3.39470 1.000 40.56407 416 ASP A C 1
ATOM 2151 O O . ASP A 1 298 ? 11.38778 93.92479 3.24841 1.000 49.08020 416 ASP A O 1
ATOM 2156 N N . ILE A 1 299 ? 12.62751 92.12782 2.70239 1.000 33.70177 417 ILE A N 1
ATOM 2157 C CA . ILE A 1 299 ? 13.47622 92.88649 1.78485 1.000 37.80408 417 ILE A CA 1
ATOM 2158 C C . ILE A 1 299 ? 13.08090 92.71066 0.32179 1.000 45.92620 417 ILE A C 1
ATOM 2159 O O . ILE A 1 299 ? 13.56590 93.46893 -0.53420 1.000 41.32165 417 ILE A O 1
ATOM 2164 N N . HIS A 1 300 ? 12.21342 91.75248 0.00664 1.000 34.69246 418 HIS A N 1
ATOM 2165 C CA . HIS A 1 300 ? 11.82480 91.47517 -1.37554 1.000 29.15397 418 HIS A CA 1
ATOM 2166 C C . HIS A 1 300 ? 10.43977 90.84234 -1.37889 1.000 36.11600 418 HIS A C 1
ATOM 2167 O O . HIS A 1 300 ? 10.29213 89.61397 -1.44910 1.000 32.19368 418 HIS A O 1
ATOM 2174 N N . PRO A 1 301 ? 9.39074 91.66008 -1.31272 1.000 34.76351 419 PRO A N 1
ATOM 2175 C CA . PRO A 1 301 ? 8.02918 91.11432 -1.20925 1.000 32.49533 419 PRO A CA 1
ATOM 2176 C C . PRO A 1 301 ? 7.68309 90.25900 -2.41837 1.000 32.68897 419 PRO A C 1
ATOM 2177 O O . PRO A 1 301 ? 7.91887 90.64810 -3.56386 1.000 37.41366 419 PRO A O 1
ATOM 2181 N N . PHE A 1 302 ? 7.12234 89.07602 -2.15578 1.000 28.65876 420 PHE A N 1
ATOM 2182 C CA . PHE A 1 302 ? 6.74494 88.19894 -3.25615 1.000 32.10654 420 PHE A CA 1
ATOM 2183 C C . PHE A 1 302 ? 5.63193 87.22135 -2.88980 1.000 27.21610 420 PHE A C 1
ATOM 2184 O O . PHE A 1 302 ? 5.11380 86.53213 -3.77122 1.000 29.47273 420 PHE A O 1
ATOM 2192 N N . ALA A 1 303 ? 5.26486 87.13339 -1.61488 1.000 25.82278 421 ALA A N 1
ATOM 2193 C CA . ALA A 1 303 ? 4.25309 86.16025 -1.21102 1.000 22.06404 421 ALA A CA 1
ATOM 2194 C C . ALA A 1 303 ? 2.91317 86.45889 -1.87985 1.000 26.45619 421 ALA A C 1
ATOM 2195 O O . ALA A 1 303 ? 2.47419 87.61018 -1.93775 1.000 25.81572 421 ALA A O 1
ATOM 2197 N N . THR A 1 304 ? 2.26297 85.40958 -2.38169 1.000 22.56428 422 THR A N 1
ATOM 2198 C CA . THR A 1 304 ? 0.92912 85.54262 -2.95517 1.000 21.79073 422 THR A CA 1
ATOM 2199 C C . THR A 1 304 ? -0.07702 85.84393 -1.84916 1.000 20.32271 422 THR A C 1
ATOM 2200 O O . THR A 1 304 ? 0.21243 85.64242 -0.66619 1.000 21.48972 422 THR A O 1
ATOM 2204 N N . PRO A 1 305 ? -1.27945 86.31318 -2.20741 1.000 20.35724 423 PRO A N 1
ATOM 2205 C CA . PRO A 1 305 ? -2.29982 86.53596 -1.16831 1.000 20.74089 423 PRO A CA 1
ATOM 2206 C C . PRO A 1 305 ? -2.57258 85.31438 -0.29333 1.000 22.32420 423 PRO A C 1
ATOM 2207 O O . PRO A 1 305 ? -2.64323 85.44795 0.93309 1.000 22.71633 423 PRO A O 1
ATOM 2211 N N . LEU A 1 306 ? -2.70335 84.11802 -0.87403 1.000 19.86005 424 LEU A N 1
ATOM 2212 C CA . LEU A 1 306 ? -2.92914 82.94499 -0.03471 1.000 20.84513 424 LEU A CA 1
ATOM 2213 C C . LEU A 1 306 ? -1.74336 82.68184 0.88663 1.000 22.34428 424 LEU A C 1
ATOM 2214 O O . LEU A 1 306 ? -1.92312 82.31098 2.05127 1.000 22.57446 424 LEU A O 1
ATOM 2219 N N . MET A 1 307 ? -0.51496 82.83231 0.37590 1.000 20.53114 425 MET A N 1
ATOM 2220 C CA . MET A 1 307 ? 0.64554 82.68456 1.25256 1.000 19.02673 425 MET A CA 1
ATOM 2221 C C . MET A 1 307 ? 0.62449 83.71622 2.36919 1.000 20.67203 425 MET A C 1
ATOM 2222 O O . MET A 1 307 ? 0.99103 83.41513 3.50634 1.000 22.50646 425 MET A O 1
ATOM 2227 N N . GLN A 1 308 ? 0.23708 84.95470 2.05891 1.000 21.61055 426 GLN A N 1
ATOM 2228 C CA . GLN A 1 308 ? 0.17977 85.96777 3.11018 1.000 21.50318 426 GLN A CA 1
ATOM 2229 C C . GLN A 1 308 ? -0.80356 85.56468 4.20369 1.000 23.86840 426 GLN A C 1
ATOM 2230 O O . GLN A 1 308 ? -0.50660 85.68613 5.39810 1.000 25.33769 426 GLN A O 1
ATOM 2236 N N . GLU A 1 309 ? -1.96950 85.06073 3.80543 1.000 24.10793 427 GLU A N 1
ATOM 2237 C CA A GLU A 1 309 ? -2.96738 84.61530 4.77109 0.766 23.17346 427 GLU A CA 1
ATOM 2238 C C . GLU A 1 309 ? -2.43768 83.46075 5.62138 1.000 26.50328 427 GLU A C 1
ATOM 2239 O O . GLU A 1 309 ? -2.56683 83.46623 6.84974 1.000 30.10932 427 GLU A O 1
ATOM 2245 N N . LEU A 1 310 ? -1.78449 82.47764 4.98877 1.000 23.88806 428 LEU A N 1
ATOM 2246 C CA . LEU A 1 310 ? -1.33210 81.29750 5.72037 1.000 23.85795 428 LEU A CA 1
ATOM 2247 C C . LEU A 1 310 ? -0.14611 81.58010 6.63855 1.000 26.45124 428 LEU A C 1
ATOM 2248 O O . LEU A 1 310 ? 0.00547 80.91126 7.66955 1.000 28.11281 428 LEU A O 1
ATOM 2253 N N . PHE A 1 311 ? 0.72888 82.51757 6.27494 1.000 26.29501 429 PHE A N 1
ATOM 2254 C CA . PHE A 1 311 ? 1.98814 82.67888 6.99077 1.000 27.61094 429 PHE A CA 1
ATOM 2255 C C . PHE A 1 311 ? 2.03174 83.96168 7.80716 1.000 32.45862 429 PHE A C 1
ATOM 2256 O O . PHE A 1 311 ? 3.08843 84.30728 8.34706 1.000 38.36176 429 PHE A O 1
ATOM 2264 N N . GLY A 1 312 ? 0.90692 84.65356 7.93710 1.000 28.82901 430 GLY A N 1
ATOM 2265 C CA . GLY A 1 312 ? 0.81323 85.77760 8.85278 1.000 33.99295 430 GLY A CA 1
ATOM 2266 C C . GLY A 1 312 ? 1.31463 87.10420 8.31379 1.000 50.50589 430 GLY A C 1
ATOM 2267 O O . GLY A 1 312 ? 2.24239 87.69578 8.87762 1.000 48.25340 430 GLY A O 1
ATOM 2268 N N . ILE A 1 313 ? 0.69513 87.58438 7.23222 1.000 49.33718 431 ILE A N 1
ATOM 2269 C CA . ILE A 1 313 ? 1.02424 88.86200 6.59392 1.000 37.42722 431 ILE A CA 1
ATOM 2270 C C . ILE A 1 313 ? -0.30018 89.56047 6.29752 1.000 47.16732 431 ILE A C 1
ATOM 2271 O O . ILE A 1 313 ? -1.07704 89.09099 5.45812 1.000 48.00110 431 ILE A O 1
ATOM 2276 N N . THR A 1 314 ? -0.57012 90.67008 6.99478 1.000 54.30190 432 THR A N 1
ATOM 2277 C CA . THR A 1 314 ? -1.89147 91.29317 6.94197 1.000 52.35496 432 THR A CA 1
ATOM 2278 C C . THR A 1 314 ? -2.08738 92.20150 5.73460 1.000 48.46367 432 THR A C 1
ATOM 2279 O O . THR A 1 314 ? -3.23350 92.52876 5.40284 1.000 40.98939 432 THR A O 1
ATOM 2283 N N . GLY A 1 315 ? -1.00876 92.61307 5.07511 1.000 48.70679 433 GLY A N 1
ATOM 2284 C CA . GLY A 1 315 ? -1.07136 93.69125 4.11521 1.000 48.30337 433 GLY A CA 1
ATOM 2285 C C . GLY A 1 315 ? -0.83234 95.05930 4.71487 1.000 50.15963 433 GLY A C 1
ATOM 2286 O O . GLY A 1 315 ? -0.87341 96.05230 3.97571 1.000 43.30129 433 GLY A O 1
ATOM 2287 N N . SER A 1 316 ? -0.58109 95.12542 6.02728 1.000 58.81793 434 SER A N 1
ATOM 2288 C CA A SER A 1 316 ? -0.32946 96.37189 6.75039 0.571 54.32986 434 SER A CA 1
ATOM 2289 C CA B SER A 1 316 ? -0.32993 96.37276 6.75040 0.429 54.29642 434 SER A CA 1
ATOM 2290 C C . SER A 1 316 ? -1.43557 97.39560 6.51343 1.000 55.58605 434 SER A C 1
ATOM 2291 O O . SER A 1 316 ? -2.50053 97.32474 7.13224 1.000 58.58002 434 SER A O 1
#

GO terms:
  GO:1990837 sequence-specific double-stranded DNA binding (F, IDA)
  GO:0045892 negative regulation of DNA-templated transcription (P, IDA)
  GO:0000977 RNA polymerase II transcription regulatory region sequence-specific DNA binding (F, IDA)
  GO:0001228 DNA-binding transcription activator activity, RNA polymerase II-specific (F, IDA)
  GO:0045944 positive regulation of transcription by RNA polymerase II (P, IDA)
  GO:0004879 nuclear receptor activity (F, IDA)
  GO:0042178 xenobiotic catabolic process (P, IDA)
  GO:0042908 xenobiotic transport (P, IDA)
  GO:0045893 positive regulation of DNA-templated transcription (P, IDA)
  GO:0006805 xenobiotic metabolic process (P, IDA)
  GO:0005634 nucleus (C, EXP)
  GO:0005737 cytoplasm (C, EXP)
  GO:0005515 protein binding (F, IPI)
  GO:0007165 signal transduction (P, TAS)
  GO:0008202 steroid metabolic process (P, TAS)
  GO:0005654 nucleoplasm (C, TAS)
  GO:0005654 nucleoplasm (C, IDA)
  GO:0016922 nuclear receptor binding (F, IDA)
  GO:0006355 regulation of DNA-templated transcription (P, IDA)

InterPro domains:
  IPR000536 Nuclear hormone receptor, ligand-binding domain [PF00104] (243-411)
  IPR000536 Nuclear hormone receptor, ligand-binding domain [PS51843] (146-433)
  IPR000536 Nuclear hormone receptor, ligand-binding domain [SM00430] (245-404)
  IPR001628 Zinc finger, nuclear hormone receptor-type [PF00105] (40-109)
  IPR001628 Zinc finger, nuclear hormone receptor-type [PR00047] (41-57)
  IPR001628 Zinc finger, nuclear hormone receptor-type [PR00047] (57-72)
  IPR001628 Zinc finger, nuclear hormone receptor-type [PR00047] (91-99)
  IPR001628 Zinc finger, nuclear hormone receptor-type [PR00047] (99-107)
  IPR001628 Zinc finger, nuclear hormone receptor-type [PS00031] (41-67)
  IPR001628 Zinc finger, nuclear hormone receptor-type [PS51030] (38-114)
  IPR001628 Zinc finger, nuclear hormone receptor-type [SM00399] (38-110)
  IPR001723 Nuclear hormone receptor [PR00398] (103-113)
  IPR001723 Nuclear hormone receptor [PR00398] (246-267)
  IPR001723 Nuclear hormone receptor [PR00398] (267-283)
  IPR001723 Nuclear hormone receptor [PR00398] (333-348)
  IPR001723 Nuclear hormone receptor [PR00398] (392-409)
  IPR013088 Zinc finger, NHR/GATA-type [G3DSA:3.30.50.10] (33-138)
  IPR035500 Nuclear hormone receptor-like domain superfamily [G3DSA:1.10.565.10] (142-434)
  IPR035500 Nuclear hormone receptor-like domain superfamily [SSF48508] (143-430)
  IPR050234 Nuclear hormone receptor family NR1 subfamily [PTHR24082] (29-427)